Protein AF-A0A3C1XBI5-F1 (afdb_monomer_lite)

Structure (mmCIF, N/CA/C/O backbone):
data_AF-A0A3C1XBI5-F1
#
_entry.id   AF-A0A3C1XBI5-F1
#
loop_
_atom_site.group_PDB
_atom_site.id
_atom_site.type_symbol
_atom_site.label_atom_id
_atom_site.label_alt_id
_atom_site.label_comp_id
_atom_site.label_asym_id
_atom_site.label_entity_id
_atom_site.label_seq_id
_atom_site.pdbx_PDB_ins_code
_atom_site.Cartn_x
_atom_site.Cartn_y
_atom_site.Cartn_z
_atom_site.occupancy
_atom_site.B_iso_or_equiv
_atom_site.auth_seq_id
_atom_site.auth_comp_id
_atom_site.auth_asym_id
_atom_site.auth_atom_id
_atom_site.pdbx_PDB_model_num
ATOM 1 N N . MET A 1 1 ? 24.690 -3.514 -17.437 1.00 53.84 1 MET A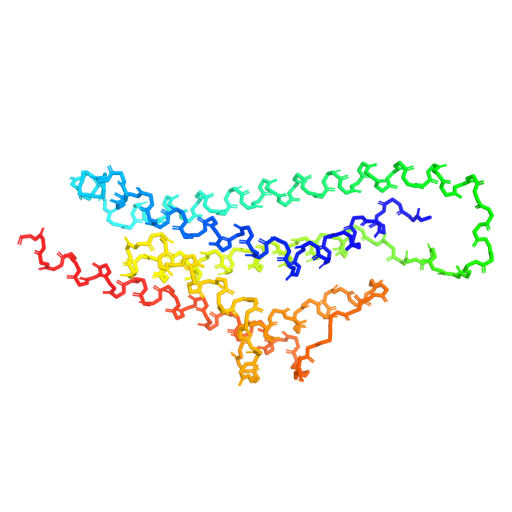 N 1
ATOM 2 C CA . MET A 1 1 ? 23.453 -3.072 -16.743 1.00 53.84 1 MET A CA 1
ATOM 3 C C . MET A 1 1 ? 23.757 -1.736 -16.086 1.00 53.84 1 MET A C 1
ATOM 5 O O . MET A 1 1 ? 24.820 -1.632 -15.492 1.00 53.84 1 MET A O 1
ATOM 9 N N . SER A 1 2 ? 22.924 -0.700 -16.227 1.00 61.66 2 SER A N 1
ATOM 10 C CA . SER A 1 2 ? 23.180 0.534 -15.467 1.00 61.66 2 SER A CA 1
ATOM 11 C C . SER A 1 2 ? 22.931 0.280 -13.973 1.00 61.66 2 SER A C 1
ATOM 13 O O . SER A 1 2 ? 22.061 -0.524 -13.622 1.00 61.66 2 SER A O 1
ATOM 15 N N . LEU A 1 3 ? 23.639 1.004 -13.102 1.00 66.69 3 LEU A N 1
ATOM 16 C CA . LEU A 1 3 ? 23.461 0.950 -11.644 1.00 66.69 3 LEU A CA 1
ATOM 17 C C . LEU A 1 3 ? 21.990 1.149 -11.216 1.00 66.69 3 LEU A C 1
ATOM 19 O O . LEU A 1 3 ? 21.553 0.614 -10.203 1.00 66.69 3 LEU A O 1
ATOM 23 N N . LEU A 1 4 ? 21.215 1.901 -12.003 1.00 73.94 4 LEU A N 1
ATOM 24 C CA . LEU A 1 4 ? 19.831 2.272 -11.698 1.00 73.94 4 LEU A CA 1
ATOM 25 C C . LEU A 1 4 ? 18.791 1.310 -12.292 1.00 73.94 4 LEU A C 1
ATOM 27 O O . LEU A 1 4 ? 17.651 1.284 -11.828 1.00 73.94 4 LEU A O 1
ATOM 31 N N . GLY A 1 5 ? 19.165 0.496 -13.283 1.00 75.25 5 GLY A N 1
ATOM 32 C CA . GLY A 1 5 ? 18.245 -0.438 -13.934 1.00 75.25 5 GLY A CA 1
ATOM 33 C C . GLY A 1 5 ? 17.782 -1.562 -13.005 1.00 75.25 5 GLY A C 1
ATOM 34 O O . GLY A 1 5 ? 16.601 -1.908 -12.996 1.00 75.25 5 GLY A O 1
ATOM 35 N N . PHE A 1 6 ? 18.689 -2.101 -12.183 1.00 79.19 6 PHE A N 1
ATOM 36 C CA . PHE A 1 6 ? 18.359 -3.178 -11.244 1.00 79.19 6 PHE A CA 1
ATOM 37 C C . PHE A 1 6 ? 17.412 -2.710 -10.125 1.00 79.19 6 PHE A C 1
ATOM 39 O O . PHE A 1 6 ? 16.393 -3.369 -9.923 1.00 79.19 6 PHE A O 1
ATOM 46 N N . PRO A 1 7 ? 17.646 -1.562 -9.457 1.00 83.06 7 PRO A N 1
ATOM 47 C CA . PRO A 1 7 ? 16.678 -0.975 -8.534 1.00 83.06 7 PRO A CA 1
ATOM 48 C C . PRO A 1 7 ? 15.287 -0.781 -9.131 1.00 83.06 7 PRO A C 1
ATOM 50 O O . PRO A 1 7 ? 14.304 -1.175 -8.509 1.00 83.06 7 PRO A O 1
ATOM 53 N N . LYS A 1 8 ? 15.188 -0.228 -10.350 1.00 83.31 8 LYS A N 1
ATOM 54 C CA . LYS A 1 8 ? 13.895 -0.036 -11.031 1.00 83.31 8 LYS A CA 1
ATOM 55 C C . LYS A 1 8 ? 13.182 -1.365 -11.270 1.00 83.31 8 LYS A C 1
ATOM 57 O O . LYS A 1 8 ? 11.988 -1.478 -11.004 1.00 83.31 8 LYS A O 1
ATOM 62 N N . PHE A 1 9 ? 13.913 -2.371 -11.749 1.00 80.31 9 PHE A N 1
ATOM 63 C CA . PHE A 1 9 ? 13.381 -3.719 -11.915 1.00 80.31 9 PHE A CA 1
ATOM 64 C C . PHE A 1 9 ? 12.891 -4.275 -10.575 1.00 80.31 9 PHE A C 1
ATOM 66 O O . PHE A 1 9 ? 11.716 -4.602 -10.438 1.00 80.31 9 PHE A O 1
ATOM 73 N N . PHE A 1 10 ? 13.751 -4.302 -9.560 1.00 83.81 10 PHE A N 1
ATOM 74 C CA . PHE A 1 10 ? 13.432 -4.877 -8.259 1.00 83.81 10 PHE A CA 1
ATOM 75 C C . PHE A 1 10 ? 12.231 -4.193 -7.594 1.00 83.81 10 PHE A C 1
ATOM 77 O O . PHE A 1 10 ? 11.309 -4.884 -7.169 1.00 83.81 10 PHE A O 1
ATOM 84 N N . LEU A 1 11 ? 12.202 -2.855 -7.558 1.00 86.31 11 LEU A N 1
ATOM 85 C CA . LEU A 1 11 ? 11.105 -2.069 -6.979 1.00 86.31 11 LEU A CA 1
ATOM 86 C C . LEU A 1 11 ? 9.774 -2.293 -7.691 1.00 86.31 11 LEU A C 1
ATOM 88 O O . LEU A 1 11 ? 8.735 -2.315 -7.041 1.00 86.31 11 LEU A O 1
ATOM 92 N N . LYS A 1 12 ? 9.779 -2.479 -9.013 1.00 82.94 12 LYS A N 1
ATOM 93 C CA . LYS A 1 12 ? 8.544 -2.734 -9.758 1.00 82.94 12 LYS A CA 1
ATOM 94 C C . LYS A 1 12 ? 7.906 -4.065 -9.356 1.00 82.94 12 LYS A C 1
ATOM 96 O O . LYS A 1 12 ? 6.695 -4.135 -9.174 1.00 82.94 12 LYS A O 1
ATOM 101 N N . TYR A 1 13 ? 8.714 -5.111 -9.211 1.00 80.12 13 TYR A N 1
ATOM 102 C CA . TYR A 1 13 ? 8.233 -6.442 -8.839 1.00 80.12 13 TYR A CA 1
ATOM 103 C C . TYR A 1 13 ? 7.883 -6.546 -7.360 1.00 80.12 13 TYR A C 1
ATOM 105 O O . TYR A 1 13 ? 6.822 -7.061 -7.002 1.00 80.12 13 TYR A O 1
ATOM 113 N N . SER A 1 14 ? 8.764 -6.042 -6.497 1.00 83.38 14 SER A N 1
ATOM 114 C CA . SER A 1 14 ? 8.515 -6.031 -5.061 1.00 83.38 14 SER A CA 1
ATOM 115 C C . SER A 1 14 ? 7.320 -5.151 -4.720 1.00 83.38 14 SER A C 1
ATOM 117 O O . SER A 1 14 ? 6.471 -5.580 -3.948 1.00 83.38 14 SER A O 1
ATOM 119 N N . GLY A 1 15 ? 7.188 -3.996 -5.369 1.00 81.44 15 GLY A N 1
ATOM 120 C CA . GLY A 1 15 ? 6.094 -3.052 -5.174 1.00 81.44 15 GLY A CA 1
ATOM 121 C C . GLY A 1 15 ? 4.721 -3.523 -5.643 1.00 81.44 15 GLY A C 1
ATOM 122 O O . GLY A 1 15 ? 3.724 -3.001 -5.163 1.00 81.44 15 GLY A O 1
ATOM 123 N N . LEU A 1 16 ? 4.643 -4.503 -6.547 1.00 80.69 16 LEU A N 1
ATOM 124 C CA . LEU A 1 16 ? 3.357 -5.025 -7.019 1.00 80.69 16 LEU A CA 1
ATOM 125 C C . LEU A 1 16 ? 2.857 -6.214 -6.194 1.00 80.69 16 LEU A C 1
ATOM 127 O O . LEU A 1 16 ? 1.652 -6.391 -6.060 1.00 80.69 16 LEU A O 1
ATOM 131 N N . ILE A 1 17 ? 3.771 -7.031 -5.667 1.00 80.56 17 ILE A N 1
ATOM 132 C CA . ILE A 1 17 ? 3.423 -8.298 -5.010 1.00 80.56 17 ILE A CA 1
ATOM 133 C C . ILE A 1 17 ? 3.828 -8.268 -3.537 1.00 80.56 17 ILE A C 1
ATOM 135 O O . ILE A 1 17 ? 2.994 -8.359 -2.646 1.00 80.56 17 ILE A O 1
ATOM 139 N N . PHE A 1 18 ? 5.123 -8.139 -3.259 1.00 83.88 18 PHE A N 1
ATOM 140 C CA . PHE A 1 18 ? 5.660 -8.390 -1.922 1.00 83.88 18 PHE A CA 1
ATOM 141 C C . PHE A 1 18 ? 5.372 -7.262 -0.925 1.00 83.88 18 PHE A C 1
ATOM 143 O O . PHE A 1 18 ? 4.986 -7.525 0.214 1.00 83.88 18 PHE A O 1
ATOM 150 N N . LEU A 1 19 ? 5.561 -6.009 -1.334 1.00 86.75 19 LEU A N 1
ATOM 151 C CA . LEU A 1 19 ? 5.381 -4.844 -0.473 1.00 86.75 19 LEU A CA 1
ATOM 152 C C . LEU A 1 19 ? 3.903 -4.579 -0.132 1.00 86.75 19 LEU A C 1
ATOM 154 O O . LEU A 1 19 ? 3.628 -4.378 1.055 1.00 86.75 19 LEU A O 1
ATOM 158 N N . PRO A 1 20 ? 2.935 -4.729 -1.061 1.00 88.75 20 PRO A N 1
ATOM 159 C CA . PRO A 1 20 ? 1.511 -4.689 -0.728 1.00 88.75 20 PRO A CA 1
ATOM 160 C C . PRO A 1 20 ? 1.103 -5.757 0.296 1.00 88.75 20 PRO A C 1
ATOM 162 O O . PRO A 1 20 ? 0.337 -5.480 1.220 1.00 88.75 20 PRO A O 1
ATOM 165 N N . ILE A 1 21 ? 1.673 -6.965 0.203 1.00 91.88 21 ILE A N 1
ATOM 166 C CA . ILE A 1 21 ? 1.442 -8.028 1.192 1.00 91.88 21 ILE A CA 1
ATOM 167 C C . ILE A 1 21 ? 1.934 -7.593 2.579 1.00 91.88 21 ILE A C 1
ATOM 169 O O . ILE A 1 21 ? 1.188 -7.647 3.562 1.00 91.88 21 ILE A O 1
ATOM 173 N N . ILE A 1 22 ? 3.181 -7.120 2.669 1.00 93.19 22 ILE A N 1
ATOM 174 C CA . ILE A 1 22 ? 3.786 -6.663 3.930 1.00 93.19 22 ILE A CA 1
ATOM 175 C C . ILE A 1 22 ? 3.008 -5.477 4.516 1.00 93.19 22 ILE A C 1
ATOM 177 O O . ILE A 1 22 ? 2.746 -5.441 5.722 1.00 93.19 22 ILE A O 1
ATOM 181 N N . SER A 1 23 ? 2.614 -4.518 3.681 1.00 95.31 23 SER A N 1
ATOM 182 C CA . SER A 1 23 ? 1.888 -3.323 4.104 1.00 95.31 23 SER A CA 1
ATOM 183 C C . SER A 1 23 ? 0.468 -3.647 4.579 1.00 95.31 23 SER A C 1
ATOM 185 O O . SER A 1 23 ? 0.039 -3.126 5.614 1.00 95.31 23 SER A O 1
ATOM 187 N N . GLY A 1 24 ? -0.224 -4.587 3.930 1.00 95.88 24 GLY A N 1
ATOM 188 C CA . GLY A 1 24 ? -1.498 -5.125 4.408 1.00 95.88 24 GLY A CA 1
ATOM 189 C C . GLY A 1 24 ? -1.373 -5.756 5.797 1.00 95.88 24 GLY A C 1
ATOM 190 O O . GLY A 1 24 ? -2.113 -5.386 6.714 1.00 95.88 24 GLY A O 1
ATOM 191 N N . PHE A 1 25 ? -0.378 -6.626 6.010 1.00 96.31 25 PHE A N 1
ATOM 192 C CA . PHE A 1 25 ? -0.098 -7.200 7.335 1.00 96.31 25 PHE A CA 1
ATOM 193 C C . PHE A 1 25 ? 0.204 -6.136 8.392 1.00 96.31 25 PHE A C 1
ATOM 195 O O . PHE A 1 25 ? -0.317 -6.218 9.509 1.00 96.31 25 PHE A O 1
ATOM 202 N N . LEU A 1 26 ? 1.011 -5.130 8.050 1.00 96.81 26 LEU A N 1
ATOM 203 C CA . LEU A 1 26 ? 1.327 -4.015 8.940 1.00 96.81 26 LEU A CA 1
ATOM 204 C C . LEU A 1 26 ? 0.052 -3.275 9.364 1.00 96.81 26 LEU A C 1
ATOM 206 O O . LEU A 1 26 ? -0.162 -3.065 10.561 1.00 96.81 26 LEU A O 1
ATOM 210 N N . GLY A 1 27 ? -0.821 -2.938 8.411 1.00 96.19 27 GLY A N 1
ATOM 211 C CA . GLY A 1 27 ? -2.108 -2.297 8.684 1.00 96.19 27 GLY A CA 1
ATOM 212 C C . GLY A 1 27 ? -2.967 -3.113 9.654 1.00 96.19 27 GLY A C 1
ATOM 213 O O . GLY A 1 27 ? -3.446 -2.590 10.665 1.00 96.19 27 GLY A O 1
ATOM 214 N N . ILE A 1 28 ? -3.091 -4.422 9.412 1.00 96.69 28 ILE A N 1
ATOM 215 C CA . ILE A 1 28 ? -3.847 -5.342 10.277 1.00 96.69 28 ILE A CA 1
ATOM 216 C C . ILE A 1 28 ? -3.249 -5.394 11.686 1.00 96.69 28 ILE A C 1
ATOM 218 O O . ILE A 1 28 ? -3.976 -5.305 12.684 1.00 96.69 28 ILE A O 1
ATOM 222 N N . PHE A 1 29 ? -1.928 -5.533 11.791 1.00 95.56 29 PHE A N 1
ATOM 223 C CA . PHE A 1 29 ? -1.240 -5.642 13.072 1.00 95.56 29 PHE A CA 1
ATOM 224 C C . PHE A 1 29 ? -1.403 -4.365 13.898 1.00 95.56 29 PHE A C 1
ATOM 226 O O . PHE A 1 29 ? -1.823 -4.425 15.055 1.00 95.56 29 PHE A O 1
ATOM 233 N N . VAL A 1 30 ? -1.173 -3.195 13.296 1.00 94.38 30 VAL A N 1
ATOM 234 C CA . VAL A 1 30 ? -1.311 -1.897 13.973 1.00 94.38 30 VAL A CA 1
ATOM 235 C C . VAL A 1 30 ? -2.755 -1.651 14.430 1.00 94.38 30 VAL A C 1
ATOM 237 O O . VAL A 1 30 ? -2.972 -1.113 15.523 1.00 94.38 30 VAL A O 1
ATOM 240 N N . ALA A 1 31 ? -3.753 -2.072 13.650 1.00 91.94 31 ALA A N 1
ATOM 241 C CA . ALA A 1 31 ? -5.164 -1.972 14.027 1.00 91.94 31 ALA A CA 1
ATOM 242 C C . ALA A 1 31 ? -5.520 -2.853 15.234 1.00 91.94 31 ALA A C 1
ATOM 244 O O . ALA A 1 31 ? -6.233 -2.422 16.143 1.00 91.94 31 ALA A O 1
ATOM 245 N N . THR A 1 32 ? -5.023 -4.089 15.253 1.00 92.25 32 THR A N 1
ATOM 246 C CA . THR A 1 32 ? -5.470 -5.130 16.192 1.00 92.25 32 THR A CA 1
ATOM 247 C C . THR A 1 32 ? -4.619 -5.242 17.451 1.00 92.25 32 THR A C 1
ATOM 249 O O . THR A 1 32 ? -5.093 -5.783 18.452 1.00 92.25 32 THR A O 1
ATOM 252 N N . TYR A 1 33 ? -3.413 -4.669 17.454 1.00 90.25 33 TYR A N 1
ATOM 253 C CA . TYR A 1 33 ? -2.481 -4.728 18.579 1.00 90.25 33 TYR A CA 1
ATOM 254 C C . TYR A 1 33 ? -3.108 -4.295 19.911 1.00 90.25 33 TYR A C 1
ATOM 256 O O . 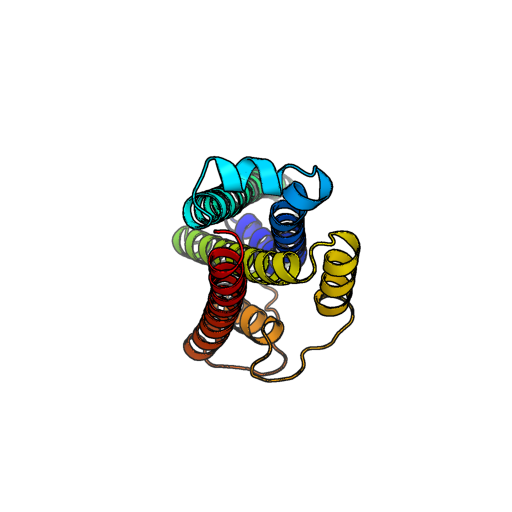TYR A 1 33 ? -2.967 -4.982 20.918 1.00 90.25 33 TYR A O 1
ATOM 264 N N . ASP A 1 34 ? -3.856 -3.188 19.922 1.00 83.62 34 ASP A N 1
ATOM 265 C CA . ASP A 1 34 ? -4.441 -2.664 21.165 1.00 83.62 34 ASP A CA 1
ATOM 266 C C . ASP A 1 34 ? -5.635 -3.486 21.671 1.00 83.62 34 ASP A C 1
ATOM 268 O O . ASP A 1 34 ? -5.929 -3.475 22.869 1.00 83.62 34 ASP A O 1
ATOM 272 N N . TYR A 1 35 ? -6.315 -4.208 20.776 1.00 83.19 35 TYR A N 1
ATOM 273 C CA . TYR A 1 35 ? -7.367 -5.150 21.152 1.00 83.19 35 TYR A CA 1
ATOM 274 C C . TYR A 1 35 ? -6.762 -6.434 21.719 1.00 83.19 35 TYR A C 1
ATOM 276 O O . TYR A 1 35 ? -7.198 -6.893 22.772 1.00 83.19 35 TYR A O 1
ATOM 284 N N . LYS A 1 36 ? -5.712 -6.963 21.077 1.00 84.62 36 LYS A N 1
ATOM 285 C CA . LYS A 1 36 ? -4.986 -8.156 21.536 1.00 84.62 36 LYS A CA 1
ATOM 286 C C . LYS A 1 36 ? -4.326 -7.939 22.899 1.00 84.62 36 LYS A C 1
ATOM 288 O O . LYS A 1 36 ? -4.412 -8.801 23.763 1.00 84.62 36 LYS A O 1
ATOM 293 N N . SER A 1 37 ? -3.705 -6.779 23.098 1.00 82.38 37 SER A N 1
ATOM 294 C CA . SER A 1 37 ? -2.998 -6.431 24.337 1.00 82.38 37 SER A CA 1
ATOM 295 C C . SER A 1 37 ? -3.908 -5.816 25.410 1.00 82.38 37 SER A C 1
ATOM 297 O O . SER A 1 37 ? -3.411 -5.354 26.433 1.00 82.38 37 SER A O 1
ATOM 299 N N . ALA A 1 38 ? -5.226 -5.747 25.175 1.00 82.44 38 ALA A N 1
ATOM 300 C CA . ALA A 1 38 ? -6.219 -5.132 26.065 1.00 82.44 38 ALA A CA 1
ATOM 301 C C . ALA A 1 38 ? -5.908 -3.677 26.500 1.00 82.44 38 ALA A C 1
ATOM 303 O O . ALA A 1 38 ? -6.464 -3.166 27.473 1.00 82.44 38 ALA A O 1
ATOM 304 N N . THR A 1 39 ? -5.059 -2.961 25.759 1.00 81.19 39 THR A N 1
ATOM 305 C CA . THR A 1 39 ? -4.635 -1.583 26.061 1.00 81.19 39 THR A CA 1
ATOM 306 C C . THR A 1 39 ? -5.591 -0.529 25.506 1.00 81.19 39 THR A C 1
ATOM 308 O O . THR A 1 39 ? -5.499 0.639 25.889 1.00 81.19 39 THR A O 1
ATOM 311 N N . TYR A 1 40 ? -6.521 -0.923 24.631 1.00 77.94 40 TYR A N 1
ATOM 312 C CA . TYR A 1 40 ? -7.439 -0.014 23.942 1.00 77.94 40 TYR A CA 1
ATOM 313 C C . TYR A 1 40 ? -8.258 0.862 24.905 1.00 77.94 40 TYR A C 1
ATOM 315 O O . TYR A 1 40 ? -8.298 2.079 24.740 1.00 77.94 40 TYR A O 1
ATOM 323 N N . LYS A 1 41 ? -8.845 0.269 25.958 1.00 77.00 41 LYS A N 1
ATOM 324 C CA . LYS A 1 41 ? -9.621 1.013 26.971 1.00 77.00 41 LYS A CA 1
ATOM 325 C C . LYS A 1 41 ? -8.750 2.010 27.740 1.00 77.00 41 LYS A C 1
ATOM 327 O O . LYS A 1 41 ? -9.135 3.157 27.913 1.00 77.00 41 LYS A O 1
ATOM 332 N N . ARG A 1 42 ? -7.542 1.597 28.145 1.00 76.88 42 ARG A N 1
ATOM 333 C CA . ARG A 1 42 ? -6.604 2.460 28.882 1.00 76.88 42 ARG A CA 1
ATOM 334 C C . ARG A 1 42 ? -6.192 3.686 28.065 1.00 76.88 42 ARG A C 1
ATOM 336 O O . ARG A 1 42 ? -6.108 4.775 28.622 1.00 76.88 42 ARG A O 1
ATOM 343 N N . LYS A 1 43 ? -5.948 3.511 26.762 1.00 78.44 43 LYS A N 1
ATOM 344 C CA . LYS A 1 43 ? -5.579 4.609 25.855 1.00 78.44 43 LYS A CA 1
ATOM 345 C C . LYS A 1 43 ? -6.725 5.599 25.646 1.00 78.44 43 LYS A C 1
ATOM 347 O O . LYS A 1 43 ? -6.473 6.795 25.681 1.00 78.44 43 LYS A O 1
ATOM 352 N N . LEU A 1 44 ? -7.960 5.114 25.498 1.00 78.00 44 LEU A N 1
ATOM 353 C CA . LEU A 1 44 ? -9.144 5.972 25.353 1.00 78.00 44 LEU A CA 1
ATOM 354 C C . LEU A 1 44 ? -9.439 6.836 26.588 1.00 78.00 44 LEU A C 1
ATOM 356 O O . LEU A 1 44 ? -10.054 7.883 26.446 1.00 78.00 44 LEU A O 1
ATOM 360 N N . ASN A 1 45 ? -8.996 6.420 27.778 1.00 78.75 45 ASN A N 1
ATOM 361 C CA . ASN A 1 45 ? -9.167 7.216 28.997 1.00 78.75 45 ASN A CA 1
ATOM 362 C C . ASN A 1 45 ? -8.195 8.403 29.093 1.00 78.75 45 ASN A C 1
ATOM 364 O O . ASN A 1 45 ? -8.451 9.318 29.866 1.00 78.75 45 ASN A O 1
ATOM 368 N N . HIS A 1 46 ? -7.069 8.362 28.373 1.00 77.69 46 HIS A N 1
ATOM 369 C CA . HIS A 1 46 ? -6.011 9.374 28.481 1.00 77.69 46 HIS A CA 1
ATOM 370 C C . HIS A 1 46 ? -5.924 10.267 27.245 1.00 77.69 46 HIS A C 1
ATOM 372 O O . HIS A 1 46 ? -5.633 11.449 27.374 1.00 77.69 46 HIS A O 1
ATOM 378 N N . ASN A 1 47 ? -6.187 9.705 26.064 1.00 81.69 47 ASN A N 1
ATOM 379 C CA . ASN A 1 47 ? -6.013 10.386 24.788 1.00 81.69 47 ASN A CA 1
ATOM 380 C C . ASN A 1 47 ? -7.319 10.375 24.004 1.00 81.69 47 ASN A C 1
ATOM 382 O O . ASN A 1 47 ? -8.097 9.412 24.065 1.00 81.69 47 ASN A O 1
ATOM 386 N N . SER A 1 48 ? -7.519 11.404 23.185 1.00 82.75 48 SER A N 1
ATOM 387 C CA . SER A 1 48 ? -8.638 11.411 22.253 1.00 82.75 48 SER A CA 1
ATOM 388 C C . SER A 1 48 ? -8.483 10.293 21.212 1.00 82.75 48 SER A C 1
ATOM 390 O O . SER A 1 48 ? -7.385 9.863 20.846 1.00 82.75 48 SER A O 1
ATOM 392 N N . TRP A 1 49 ? -9.605 9.796 20.690 1.00 76.31 49 TRP A N 1
ATOM 393 C CA . TRP A 1 49 ? -9.578 8.770 19.643 1.00 76.31 49 TRP A CA 1
ATOM 394 C C . TRP A 1 49 ? -8.853 9.256 18.374 1.00 76.31 49 TRP A C 1
ATOM 396 O O . TRP A 1 49 ? -8.241 8.448 17.674 1.00 76.31 49 TRP A O 1
ATOM 406 N N . GLN A 1 50 ? -8.893 10.566 18.105 1.00 81.69 50 GLN A N 1
ATOM 407 C CA . GLN A 1 50 ? -8.208 11.206 16.983 1.00 81.69 50 GLN A CA 1
ATOM 408 C C . GLN A 1 50 ? -6.692 11.105 17.146 1.00 81.69 50 GLN A C 1
ATOM 410 O O . GLN A 1 50 ? -6.019 10.641 16.229 1.00 81.69 50 GLN A O 1
ATOM 415 N N . GLU A 1 51 ? -6.163 11.437 18.325 1.00 84.88 51 GLU A N 1
ATOM 416 C CA . GLU A 1 51 ? -4.731 11.307 18.628 1.00 84.88 51 GLU A CA 1
ATOM 417 C C . GLU A 1 51 ? -4.240 9.867 18.462 1.00 84.88 51 GLU A C 1
ATOM 419 O O . GLU A 1 51 ? -3.186 9.627 17.870 1.00 84.88 51 GLU A O 1
ATOM 424 N N . ILE A 1 52 ? -5.022 8.887 18.929 1.00 85.31 52 ILE A N 1
ATOM 425 C CA . ILE A 1 52 ? -4.669 7.466 18.799 1.00 85.31 52 ILE A CA 1
ATOM 426 C C . ILE A 1 52 ? -4.587 7.054 17.323 1.00 85.31 52 ILE A C 1
ATOM 428 O O . ILE A 1 52 ? -3.664 6.331 16.939 1.00 85.31 52 ILE A O 1
ATOM 432 N N . LEU A 1 53 ? -5.541 7.485 16.492 1.00 85.88 53 LEU A N 1
ATOM 433 C CA . LEU A 1 53 ? -5.552 7.161 15.064 1.00 85.88 53 LEU A CA 1
ATOM 434 C C . LEU A 1 53 ? -4.426 7.851 14.303 1.00 85.88 53 LEU A C 1
ATOM 436 O O . LEU A 1 53 ? -3.727 7.187 13.542 1.00 85.88 53 LEU A O 1
ATOM 440 N N . VAL A 1 54 ? -4.219 9.148 14.533 1.00 88.81 54 VAL A N 1
ATOM 441 C CA . VAL A 1 54 ? -3.130 9.907 13.905 1.00 88.81 54 VAL A CA 1
ATOM 442 C C . VAL A 1 54 ? -1.785 9.272 14.249 1.00 88.81 54 VAL A C 1
ATOM 444 O O . VAL A 1 54 ? -0.988 9.015 13.349 1.00 88.81 54 VAL A O 1
ATOM 447 N N . GLY A 1 55 ? -1.567 8.906 15.516 1.00 90.25 55 GLY A N 1
ATOM 448 C CA . GLY A 1 55 ? -0.357 8.197 15.933 1.00 90.25 55 GLY A CA 1
ATOM 449 C C . GLY A 1 55 ? -0.160 6.864 15.202 1.00 90.25 55 GLY A C 1
ATOM 450 O O . GLY A 1 55 ? 0.950 6.544 14.785 1.00 90.25 55 GLY A O 1
ATOM 451 N N . LYS A 1 56 ? -1.231 6.093 14.979 1.00 92.00 56 LYS A N 1
ATOM 452 C CA . LYS A 1 56 ? -1.165 4.826 14.231 1.00 92.00 56 LYS A CA 1
ATOM 453 C C . LYS A 1 56 ? -0.856 5.031 12.749 1.00 92.00 56 LYS A C 1
ATOM 455 O O . LYS A 1 56 ? -0.033 4.293 12.213 1.00 92.00 56 LYS A O 1
ATOM 460 N N . TYR A 1 57 ? -1.459 6.029 12.103 1.00 92.25 57 TYR A N 1
ATOM 461 C CA . TYR A 1 57 ? -1.141 6.361 10.713 1.00 92.25 57 TYR A CA 1
ATOM 462 C C . TYR A 1 57 ? 0.306 6.826 10.561 1.00 92.25 57 TYR A C 1
ATOM 464 O O . TYR A 1 57 ? 0.994 6.355 9.661 1.00 92.25 57 TYR A O 1
ATOM 472 N N . LEU A 1 58 ? 0.804 7.663 11.476 1.00 94.25 58 LEU A N 1
ATOM 473 C CA . LEU A 1 58 ? 2.207 8.079 11.488 1.00 94.25 58 LEU A CA 1
ATOM 474 C C . LEU A 1 58 ? 3.160 6.886 11.615 1.00 94.25 58 LEU A C 1
ATOM 476 O O . LEU A 1 58 ? 4.156 6.834 10.896 1.00 94.25 58 LEU A O 1
ATOM 480 N N . VAL A 1 59 ? 2.842 5.906 12.468 1.00 95.12 59 VAL A N 1
ATOM 481 C CA . VAL A 1 59 ? 3.632 4.670 12.584 1.00 95.12 59 VAL A CA 1
ATOM 482 C C . VAL A 1 59 ? 3.623 3.888 11.270 1.00 95.12 59 VAL A C 1
ATOM 484 O O . VAL A 1 59 ? 4.691 3.509 10.799 1.00 95.12 59 VAL A O 1
ATOM 487 N N . ILE A 1 60 ? 2.452 3.678 10.657 1.00 95.19 60 ILE A N 1
ATOM 488 C CA . ILE A 1 60 ? 2.334 2.960 9.375 1.00 95.19 60 ILE A CA 1
ATOM 489 C C . ILE A 1 60 ? 3.182 3.649 8.300 1.00 95.19 60 ILE A C 1
ATOM 491 O O . ILE A 1 60 ? 4.041 3.013 7.694 1.00 95.19 60 ILE A O 1
ATOM 495 N N . ILE A 1 61 ? 2.987 4.956 8.111 1.00 95.50 61 ILE A N 1
ATOM 496 C CA . ILE A 1 61 ? 3.696 5.762 7.109 1.00 95.50 61 ILE A CA 1
ATOM 497 C C . ILE A 1 61 ? 5.210 5.715 7.350 1.00 95.50 61 ILE A C 1
ATOM 499 O O . ILE A 1 61 ? 5.970 5.482 6.413 1.00 95.50 61 ILE A O 1
ATOM 503 N N . SER A 1 62 ? 5.657 5.879 8.600 1.00 95.81 62 SER A N 1
ATOM 504 C CA . SER A 1 62 ? 7.088 5.886 8.935 1.00 95.81 62 SER A CA 1
ATOM 505 C C . SER A 1 62 ? 7.745 4.531 8.679 1.00 95.81 62 SER A C 1
ATOM 507 O O . SER A 1 62 ? 8.817 4.471 8.083 1.00 95.81 62 SER A O 1
ATOM 509 N N . VAL A 1 63 ? 7.100 3.433 9.090 1.00 96.12 63 VAL A N 1
ATOM 510 C CA . VAL A 1 63 ? 7.631 2.075 8.890 1.00 96.12 63 VAL A CA 1
ATOM 511 C C . VAL A 1 63 ? 7.720 1.740 7.402 1.00 96.12 63 VAL A C 1
ATOM 513 O O . VAL A 1 63 ? 8.744 1.222 6.960 1.00 96.12 63 VAL A O 1
ATOM 516 N N . LEU A 1 64 ? 6.694 2.078 6.616 1.00 95.56 64 LEU A N 1
ATOM 517 C CA . LEU A 1 64 ? 6.701 1.853 5.168 1.00 95.56 64 LEU A CA 1
ATOM 518 C C . LEU A 1 64 ? 7.752 2.706 4.456 1.00 95.56 64 LEU A C 1
ATOM 520 O O . LEU A 1 64 ? 8.424 2.218 3.552 1.00 95.56 64 LEU A O 1
ATOM 524 N N . PHE A 1 65 ? 7.952 3.952 4.888 1.00 94.69 65 PHE A N 1
ATOM 525 C CA . PHE A 1 65 ? 8.984 4.813 4.315 1.00 94.69 65 PHE A CA 1
ATOM 526 C C . PHE A 1 65 ? 10.385 4.246 4.569 1.00 94.69 65 PHE A C 1
ATOM 528 O O . PHE A 1 65 ? 11.198 4.153 3.650 1.00 94.69 65 PHE A O 1
ATOM 535 N N . ILE A 1 66 ? 10.650 3.788 5.797 1.00 94.44 66 ILE A N 1
ATOM 536 C CA . ILE A 1 66 ? 11.909 3.116 6.140 1.00 94.44 66 ILE A CA 1
ATOM 537 C C . ILE A 1 66 ? 12.086 1.844 5.298 1.00 94.44 66 ILE A C 1
ATOM 539 O O . ILE A 1 66 ? 13.171 1.618 4.763 1.00 94.44 66 ILE A O 1
ATOM 543 N N . ALA A 1 67 ? 11.031 1.039 5.130 1.00 92.38 67 ALA A N 1
ATOM 544 C CA . ALA A 1 67 ? 11.074 -0.170 4.309 1.00 92.38 67 ALA A CA 1
ATOM 545 C C . ALA A 1 67 ? 11.385 0.135 2.832 1.00 92.38 67 ALA A C 1
ATOM 547 O O . ALA A 1 67 ? 12.204 -0.556 2.224 1.00 92.38 67 ALA A O 1
ATOM 548 N N . LEU A 1 68 ? 10.804 1.195 2.263 1.00 92.31 68 LEU A N 1
ATOM 549 C CA . LEU A 1 68 ? 11.096 1.648 0.900 1.00 92.31 68 LEU A CA 1
ATOM 550 C C . LEU A 1 68 ? 12.563 2.063 0.741 1.00 92.31 68 LEU A C 1
ATOM 552 O O . LEU A 1 68 ? 13.239 1.634 -0.196 1.00 92.31 68 LEU A O 1
ATOM 556 N N . VAL A 1 69 ? 13.072 2.891 1.657 1.00 92.00 69 VAL A N 1
ATOM 557 C CA . VAL A 1 69 ? 14.472 3.339 1.621 1.00 92.00 69 VAL A CA 1
ATOM 558 C C . VAL A 1 69 ? 15.402 2.133 1.724 1.00 92.00 69 VAL A C 1
ATOM 560 O O . VAL A 1 69 ? 16.319 1.987 0.918 1.00 92.00 69 VAL A O 1
ATOM 563 N N . PHE A 1 70 ? 15.132 1.223 2.660 1.00 91.31 70 PHE A N 1
ATOM 564 C CA . PHE A 1 70 ? 15.949 0.036 2.879 1.00 91.31 70 PHE A CA 1
ATOM 565 C C . PHE A 1 70 ? 15.947 -0.915 1.674 1.00 91.31 70 PHE A C 1
ATOM 567 O O . PHE A 1 70 ? 17.008 -1.351 1.228 1.00 91.31 70 PHE A O 1
ATOM 574 N N . THR A 1 71 ? 14.778 -1.192 1.093 1.00 89.75 71 THR A N 1
ATOM 575 C CA . THR A 1 71 ? 14.665 -2.035 -0.111 1.00 89.75 71 THR A CA 1
ATOM 576 C C . THR A 1 71 ? 15.352 -1.405 -1.319 1.00 89.75 71 THR A C 1
ATOM 578 O O . THR A 1 71 ? 16.049 -2.104 -2.057 1.00 89.75 71 THR A O 1
ATOM 581 N N . THR A 1 72 ? 15.247 -0.084 -1.484 1.00 89.25 72 THR A N 1
ATOM 582 C CA . THR A 1 72 ? 15.955 0.649 -2.542 1.00 89.25 72 THR A CA 1
ATOM 583 C C . THR A 1 72 ? 17.471 0.562 -2.353 1.00 89.25 72 THR A C 1
ATOM 585 O O . THR A 1 72 ? 18.184 0.238 -3.303 1.00 89.25 72 THR A O 1
ATOM 588 N N . LEU A 1 73 ? 17.980 0.761 -1.133 1.00 90.38 73 LEU A N 1
ATOM 589 C CA . LEU A 1 73 ? 19.411 0.643 -0.827 1.00 90.38 73 LEU A CA 1
ATOM 590 C C . LEU A 1 73 ? 19.945 -0.770 -1.084 1.00 90.38 73 LEU A C 1
ATOM 592 O O . LEU A 1 73 ? 20.971 -0.920 -1.745 1.00 90.38 73 LEU A O 1
ATOM 596 N N . ILE A 1 74 ? 19.233 -1.807 -0.636 1.00 89.50 74 ILE A N 1
ATOM 597 C CA . ILE A 1 74 ? 19.604 -3.202 -0.920 1.00 89.50 74 ILE A CA 1
ATOM 598 C C . ILE A 1 74 ? 19.652 -3.444 -2.428 1.00 89.50 74 ILE A C 1
ATOM 600 O O . ILE A 1 74 ? 20.607 -4.036 -2.929 1.00 89.50 74 ILE A O 1
ATOM 604 N N . SER A 1 75 ? 18.652 -2.958 -3.164 1.00 87.50 75 SER A N 1
ATOM 605 C CA . SER A 1 75 ? 18.612 -3.135 -4.614 1.00 87.50 75 SER A CA 1
ATOM 606 C C . SER A 1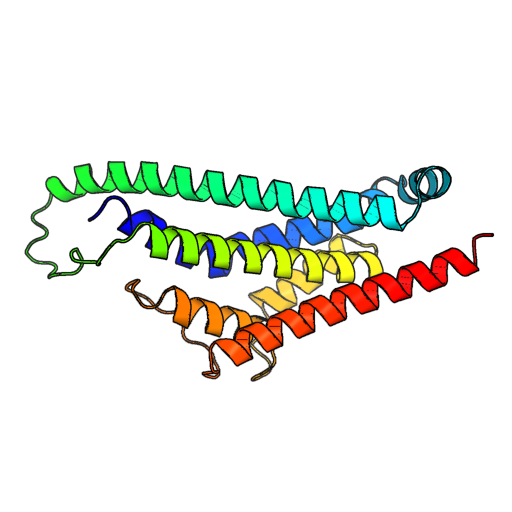 75 ? 19.775 -2.429 -5.322 1.00 87.50 75 SER A C 1
ATOM 608 O O . SER A 1 75 ? 20.316 -2.973 -6.279 1.00 87.50 75 SER A O 1
ATOM 610 N N . LEU A 1 76 ? 20.226 -1.272 -4.825 1.00 86.12 76 LEU A N 1
ATOM 611 C CA . LEU A 1 76 ? 21.409 -0.582 -5.348 1.00 86.12 76 LEU A CA 1
ATOM 612 C C . LEU A 1 76 ? 22.686 -1.391 -5.108 1.00 86.12 76 LEU A C 1
ATOM 614 O O . LEU A 1 76 ? 23.495 -1.527 -6.023 1.00 86.12 76 LEU A O 1
ATOM 618 N N . VAL A 1 77 ? 22.848 -1.968 -3.914 1.00 87.44 77 VAL A N 1
ATOM 619 C CA . VAL A 1 77 ? 24.012 -2.806 -3.580 1.00 87.44 77 VAL A CA 1
ATOM 620 C C . VAL A 1 77 ? 24.048 -4.061 -4.454 1.00 87.44 77 VAL A C 1
ATOM 622 O O . VAL A 1 77 ? 25.067 -4.341 -5.083 1.00 87.44 77 VAL A O 1
ATOM 625 N N . ILE A 1 78 ? 22.933 -4.790 -4.554 1.00 84.88 78 ILE A N 1
ATOM 626 C CA . ILE A 1 78 ? 22.843 -6.002 -5.386 1.00 84.88 78 ILE A CA 1
ATOM 627 C C . ILE A 1 78 ? 23.036 -5.655 -6.865 1.00 84.88 78 ILE A C 1
ATOM 629 O O . ILE A 1 78 ? 23.750 -6.362 -7.577 1.00 84.88 78 ILE A O 1
ATOM 633 N N . GLY A 1 79 ? 22.443 -4.552 -7.326 1.00 79.75 79 GLY A N 1
ATOM 634 C CA . GLY A 1 79 ? 22.614 -4.050 -8.683 1.00 79.75 79 GLY A CA 1
ATOM 635 C C . GLY A 1 79 ? 24.076 -3.753 -9.006 1.00 79.75 79 GLY A C 1
ATOM 636 O O . GLY A 1 79 ? 24.572 -4.222 -10.026 1.00 79.75 79 GLY A O 1
ATOM 637 N N . GLY A 1 80 ? 24.781 -3.051 -8.115 1.00 78.19 80 GLY A N 1
ATOM 638 C CA . GLY A 1 80 ? 26.211 -2.762 -8.256 1.00 78.19 80 GLY A CA 1
ATOM 639 C C . GLY A 1 80 ? 27.070 -4.025 -8.319 1.00 78.19 80 GLY A C 1
ATOM 640 O O . GLY A 1 80 ? 27.898 -4.156 -9.218 1.00 78.19 80 GLY A O 1
ATOM 641 N N . LEU A 1 81 ? 26.818 -5.000 -7.439 1.00 80.50 81 LEU A N 1
ATOM 642 C CA . LEU A 1 81 ? 27.504 -6.298 -7.482 1.00 80.50 81 LEU A CA 1
ATOM 643 C C . LEU A 1 81 ? 27.234 -7.042 -8.797 1.00 80.50 81 LEU A C 1
ATOM 645 O O . LEU A 1 81 ? 28.149 -7.610 -9.387 1.00 80.50 81 LEU A O 1
ATOM 649 N N . SER A 1 82 ? 25.994 -7.004 -9.287 1.00 74.81 82 SER A N 1
ATOM 650 C CA . SER A 1 82 ? 25.585 -7.696 -10.515 1.00 74.81 82 SER A CA 1
ATOM 651 C C . SER A 1 82 ? 26.315 -7.176 -11.756 1.00 74.81 82 SER A C 1
ATOM 653 O O . SER A 1 82 ? 26.607 -7.962 -12.655 1.00 74.81 82 SER A O 1
ATOM 655 N N . VAL A 1 83 ? 26.652 -5.880 -11.814 1.00 70.06 83 VAL A N 1
ATOM 656 C CA . VAL A 1 83 ? 27.433 -5.309 -12.929 1.00 70.06 83 VAL A CA 1
ATOM 657 C C . VAL A 1 83 ? 28.815 -5.957 -13.019 1.00 70.06 83 VAL A C 1
ATOM 659 O O . VAL A 1 83 ? 29.199 -6.386 -14.104 1.00 70.06 83 VAL A O 1
ATOM 662 N N . HIS A 1 84 ? 29.504 -6.129 -11.887 1.00 68.75 84 HIS A N 1
ATOM 663 C CA . HIS A 1 84 ? 30.819 -6.776 -11.845 1.00 68.75 84 HIS A CA 1
ATOM 664 C C . HIS A 1 84 ? 30.785 -8.248 -12.283 1.00 68.75 84 HIS A C 1
ATOM 666 O O . HIS A 1 84 ? 31.725 -8.724 -12.912 1.00 68.75 84 HIS A O 1
ATOM 672 N N . PHE A 1 85 ? 29.697 -8.974 -12.003 1.00 66.38 85 PHE A N 1
ATOM 673 C CA . PHE A 1 85 ? 29.535 -10.346 -12.495 1.00 66.38 85 PHE A CA 1
ATOM 674 C C . PHE A 1 85 ? 29.230 -10.398 -13.997 1.00 66.38 85 PHE A C 1
ATOM 676 O O . PHE A 1 85 ? 29.690 -11.306 -14.682 1.00 66.38 85 PHE A O 1
ATOM 683 N N . ILE A 1 86 ? 28.481 -9.432 -14.532 1.00 64.38 86 ILE A N 1
ATOM 684 C CA . ILE A 1 86 ? 28.109 -9.407 -15.954 1.00 64.38 86 ILE A CA 1
ATOM 685 C C . ILE A 1 86 ? 29.291 -9.008 -16.845 1.00 64.38 86 ILE A C 1
ATOM 687 O O . ILE A 1 86 ? 29.407 -9.548 -17.936 1.00 64.38 86 ILE A O 1
ATOM 691 N N . GLU A 1 87 ? 30.205 -8.146 -16.388 1.00 60.50 87 GLU A N 1
ATOM 692 C CA . GLU A 1 87 ? 31.447 -7.824 -17.120 1.00 60.50 87 GLU A CA 1
ATOM 693 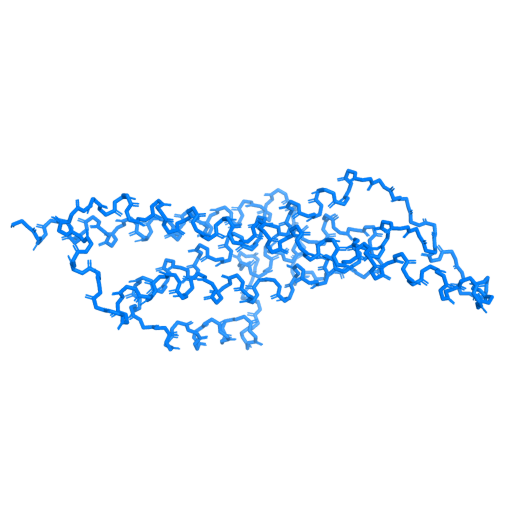C C . GLU A 1 87 ? 32.333 -9.057 -17.387 1.00 60.50 87 GLU A C 1
ATOM 695 O O . GLU A 1 87 ? 33.141 -9.049 -18.313 1.00 60.50 87 GLU A O 1
ATOM 700 N N . SER A 1 88 ? 32.152 -10.141 -16.623 1.00 60.03 88 SER A N 1
ATOM 701 C CA . SER A 1 88 ? 32.848 -11.418 -16.837 1.00 60.03 88 SER A CA 1
ATOM 702 C C . SER A 1 88 ? 32.232 -12.302 -17.935 1.00 60.03 88 SER A C 1
ATOM 704 O O . SER A 1 88 ? 32.805 -13.333 -18.290 1.00 60.03 88 SER A O 1
ATOM 706 N N . ILE A 1 89 ? 31.077 -11.914 -18.488 1.00 62.06 89 ILE A N 1
ATOM 707 C CA . ILE A 1 89 ? 30.313 -12.672 -19.483 1.00 62.06 89 ILE A CA 1
ATOM 708 C C . ILE A 1 89 ? 30.117 -11.783 -20.715 1.00 62.06 89 ILE A C 1
ATOM 710 O O . ILE A 1 89 ? 29.630 -10.664 -20.604 1.00 62.06 89 ILE A O 1
ATOM 714 N N . ASP A 1 90 ? 30.449 -12.274 -21.912 1.00 57.75 90 ASP A N 1
ATOM 715 C CA . ASP A 1 90 ? 30.224 -11.525 -23.154 1.00 57.75 90 ASP A CA 1
ATOM 716 C C . ASP A 1 90 ? 28.716 -11.412 -23.457 1.00 57.75 90 ASP A C 1
ATOM 718 O O . ASP A 1 90 ? 28.090 -12.284 -24.069 1.00 57.75 90 ASP A O 1
ATOM 722 N N . VAL A 1 91 ? 28.112 -10.332 -22.958 1.00 60.06 91 VAL A N 1
ATOM 723 C CA . VAL A 1 91 ? 26.674 -10.053 -23.051 1.00 60.06 91 VAL A CA 1
ATOM 724 C C . VAL A 1 91 ? 26.239 -9.483 -24.404 1.00 60.06 91 VAL A C 1
ATOM 726 O O . VAL A 1 91 ? 25.039 -9.310 -24.624 1.00 60.06 91 VAL A O 1
ATOM 729 N N . SER A 1 92 ? 27.170 -9.259 -25.339 1.00 56.94 92 SER A N 1
ATOM 730 C CA . SER A 1 92 ? 26.874 -8.769 -26.696 1.00 56.94 92 SER A CA 1
ATOM 731 C C . SER A 1 92 ? 25.888 -9.669 -27.459 1.00 56.94 92 SER A C 1
ATOM 733 O O . SER A 1 92 ? 25.094 -9.183 -28.265 1.00 56.94 92 SER A O 1
ATOM 735 N N . LYS A 1 93 ? 25.858 -10.971 -27.139 1.00 55.56 93 LYS A N 1
ATOM 736 C CA . LYS A 1 93 ? 24.919 -11.958 -27.703 1.00 55.56 93 LYS A CA 1
ATOM 737 C C . LYS A 1 93 ? 23.471 -11.820 -27.227 1.00 55.56 93 LYS A C 1
ATOM 739 O O . LYS A 1 93 ? 22.588 -12.383 -27.866 1.00 55.56 93 LYS A O 1
ATOM 744 N N . TYR A 1 94 ? 23.211 -11.099 -26.137 1.00 55.97 94 TYR A N 1
ATOM 745 C CA . TYR A 1 94 ? 21.868 -10.983 -25.556 1.00 55.97 94 TYR A CA 1
ATOM 746 C C . TYR A 1 94 ? 21.118 -9.717 -25.996 1.00 55.97 94 TYR A C 1
ATOM 748 O O . TYR A 1 94 ? 20.013 -9.472 -25.525 1.00 55.97 94 TYR A O 1
ATOM 756 N N . GLY A 1 95 ? 21.658 -8.944 -26.945 1.00 46.75 95 GLY A N 1
ATOM 757 C CA . GLY A 1 95 ? 20.992 -7.761 -27.495 1.00 46.75 95 GLY A CA 1
ATOM 758 C C . GLY A 1 95 ? 20.910 -6.583 -26.515 1.00 46.75 95 GLY A C 1
ATOM 759 O O . GLY A 1 95 ? 21.318 -6.671 -25.357 1.00 46.75 95 GLY A O 1
ATOM 760 N N . SER A 1 96 ? 20.380 -5.456 -26.996 1.00 45.06 96 SER A N 1
ATOM 761 C CA . SER A 1 96 ? 20.316 -4.124 -26.361 1.00 45.06 96 SER A CA 1
ATOM 762 C C . SER A 1 96 ? 19.453 -4.023 -25.086 1.00 45.06 96 SER A C 1
ATOM 764 O O . SER A 1 96 ? 18.956 -2.954 -24.742 1.00 45.06 96 SER A O 1
ATOM 766 N N . ILE A 1 97 ? 19.318 -5.111 -24.322 1.00 48.69 97 ILE A N 1
ATOM 767 C CA . ILE A 1 97 ? 18.645 -5.190 -23.012 1.00 48.69 97 ILE A CA 1
ATOM 768 C C . ILE A 1 97 ? 19.260 -4.194 -22.000 1.00 48.69 97 ILE A C 1
ATOM 770 O O . ILE A 1 97 ? 18.663 -3.861 -20.977 1.00 48.69 97 ILE A O 1
ATOM 774 N N . PHE A 1 98 ? 20.460 -3.685 -22.288 1.00 49.41 98 PHE A N 1
ATOM 775 C CA . PHE A 1 98 ? 21.262 -2.875 -21.379 1.00 49.41 98 PHE A CA 1
ATOM 776 C C . PHE A 1 98 ? 21.176 -1.355 -21.597 1.00 49.41 98 PHE A C 1
ATOM 778 O O . PHE A 1 98 ? 21.650 -0.620 -20.729 1.00 49.41 98 PHE A O 1
ATOM 785 N N . GLU A 1 99 ? 20.528 -0.876 -22.665 1.00 45.75 99 GLU A N 1
ATOM 786 C CA . GLU A 1 99 ? 20.336 0.558 -22.952 1.00 45.75 99 GLU A CA 1
ATOM 787 C C . GLU A 1 99 ? 18.992 1.076 -22.418 1.00 45.75 99 GLU A C 1
ATOM 789 O O . GLU A 1 99 ? 18.186 1.679 -23.120 1.00 45.75 99 GLU A O 1
ATOM 794 N N . VAL A 1 100 ? 18.713 0.839 -21.137 1.00 53.06 100 VAL A N 1
ATOM 795 C CA . VAL A 1 100 ? 17.578 1.507 -20.489 1.00 53.06 100 VAL A CA 1
ATOM 796 C C . VAL A 1 100 ? 17.987 2.959 -20.228 1.00 53.06 100 VAL A C 1
ATOM 798 O O . VAL A 1 100 ? 18.993 3.211 -19.556 1.00 53.06 100 VAL A O 1
ATOM 801 N N . HIS A 1 101 ? 17.218 3.926 -20.737 1.00 53.34 101 HIS A N 1
ATOM 802 C CA . HIS A 1 101 ? 17.358 5.328 -20.349 1.00 53.34 101 HIS A CA 1
ATOM 803 C C . HIS A 1 101 ? 17.083 5.432 -18.846 1.00 53.34 101 HIS A C 1
ATOM 805 O O . HIS A 1 101 ? 15.971 5.219 -18.365 1.00 53.34 101 HIS A O 1
ATOM 811 N N . ASN A 1 102 ? 18.136 5.652 -18.067 1.00 64.44 102 ASN A N 1
ATOM 812 C CA . ASN A 1 102 ? 18.066 5.554 -16.622 1.00 64.44 102 ASN A CA 1
ATOM 813 C C . ASN A 1 102 ? 18.182 6.930 -15.991 1.00 64.44 102 ASN A C 1
ATOM 815 O O . ASN A 1 102 ? 19.266 7.342 -15.589 1.00 64.44 102 ASN A O 1
ATOM 819 N N . SER A 1 103 ? 17.050 7.624 -15.869 1.00 76.19 103 SER A N 1
ATOM 820 C CA . SER A 1 103 ? 16.988 8.817 -15.034 1.00 76.19 103 SER A CA 1
ATOM 821 C C . SER A 1 103 ? 16.726 8.439 -13.569 1.00 76.19 103 SER A C 1
ATOM 823 O O . SER A 1 103 ? 15.978 7.496 -13.270 1.00 76.19 103 SER A O 1
ATOM 825 N N . LEU A 1 104 ? 17.346 9.185 -12.648 1.00 80.75 104 LEU A N 1
ATOM 826 C CA . LEU A 1 104 ? 17.025 9.146 -11.216 1.00 80.75 104 LEU A CA 1
ATOM 827 C C . LEU A 1 104 ? 15.574 9.568 -10.954 1.00 80.75 104 LEU A C 1
ATOM 829 O O . LEU A 1 104 ? 14.958 9.093 -10.004 1.00 80.75 104 LEU A O 1
ATOM 833 N N . LEU A 1 105 ? 15.026 10.429 -11.815 1.00 84.81 105 LEU A N 1
ATOM 834 C CA . LEU A 1 105 ? 13.664 10.930 -11.706 1.00 84.81 105 LEU A CA 1
ATOM 835 C C . LEU A 1 105 ? 12.634 9.807 -11.884 1.00 84.81 105 LEU A C 1
ATOM 837 O O . LEU A 1 105 ? 11.714 9.716 -11.076 1.00 84.81 105 LEU A O 1
ATOM 841 N N . ASP A 1 106 ? 12.822 8.893 -12.841 1.00 83.31 106 ASP A N 1
ATOM 842 C CA . ASP A 1 106 ? 11.890 7.763 -13.001 1.00 83.31 106 ASP A CA 1
ATOM 843 C C . ASP A 1 106 ? 12.000 6.772 -11.836 1.00 83.31 106 ASP A C 1
ATOM 845 O O . ASP A 1 106 ? 11.004 6.178 -11.431 1.00 83.31 106 ASP A O 1
ATOM 849 N N . LEU A 1 107 ? 13.206 6.583 -11.279 1.00 85.50 107 LEU A N 1
ATOM 850 C CA . LEU A 1 107 ? 13.392 5.739 -10.094 1.00 85.50 107 LEU A CA 1
ATOM 851 C C . LEU A 1 107 ? 12.656 6.340 -8.889 1.00 85.50 107 LEU A C 1
ATOM 853 O O . LEU A 1 107 ? 11.963 5.618 -8.175 1.00 85.50 107 LEU A O 1
ATOM 857 N N . ALA A 1 108 ? 12.768 7.656 -8.690 1.00 88.00 108 ALA A N 1
ATOM 858 C CA . ALA A 1 108 ? 12.052 8.368 -7.638 1.00 88.00 108 ALA A CA 1
ATOM 859 C C . ALA A 1 108 ? 10.529 8.320 -7.847 1.00 88.00 108 ALA A C 1
ATOM 861 O O . ALA A 1 108 ? 9.794 8.069 -6.895 1.00 88.00 108 ALA A O 1
ATOM 862 N N . ALA A 1 109 ? 10.050 8.492 -9.083 1.00 88.31 109 ALA A N 1
ATOM 863 C CA . ALA A 1 109 ? 8.630 8.397 -9.420 1.00 88.31 109 ALA A CA 1
ATOM 864 C C . ALA A 1 109 ? 8.069 6.986 -9.170 1.00 88.31 109 ALA A C 1
ATOM 866 O O . ALA A 1 109 ? 6.988 6.840 -8.590 1.00 88.31 109 ALA A O 1
ATOM 867 N N . LEU A 1 110 ? 8.817 5.943 -9.547 1.00 89.38 110 LEU A N 1
ATOM 868 C CA . LEU A 1 110 ? 8.460 4.556 -9.257 1.00 89.38 110 LEU A CA 1
ATOM 869 C C . LEU A 1 110 ? 8.450 4.294 -7.748 1.00 89.38 110 LEU A C 1
ATOM 871 O O . LEU A 1 110 ? 7.469 3.763 -7.239 1.00 89.38 110 LEU A O 1
ATOM 875 N N . GLY A 1 111 ? 9.495 4.708 -7.027 1.00 91.12 111 GLY A N 1
ATOM 876 C CA . GLY A 1 111 ? 9.582 4.549 -5.574 1.00 91.12 111 GLY A CA 1
ATOM 877 C C . GLY A 1 111 ? 8.436 5.246 -4.837 1.00 91.12 111 GLY A C 1
ATOM 878 O O . GLY A 1 111 ? 7.812 4.645 -3.965 1.00 91.12 111 GLY A O 1
ATOM 879 N N . LEU A 1 112 ? 8.091 6.474 -5.237 1.00 91.62 112 LEU A N 1
ATOM 880 C CA . LEU A 1 112 ? 6.940 7.197 -4.694 1.00 91.62 112 LEU A CA 1
ATOM 881 C C . LEU A 1 112 ? 5.626 6.466 -4.986 1.00 91.62 112 LEU A C 1
ATOM 883 O O . LEU A 1 112 ? 4.767 6.374 -4.115 1.00 91.62 112 LEU A O 1
ATOM 887 N N . THR A 1 113 ? 5.473 5.926 -6.194 1.00 91.12 113 THR A N 1
ATOM 888 C CA . THR A 1 113 ? 4.277 5.166 -6.574 1.00 91.12 113 THR A CA 1
ATOM 889 C C . THR A 1 113 ? 4.130 3.912 -5.719 1.00 91.12 113 THR A C 1
ATOM 891 O O . THR A 1 113 ? 3.062 3.699 -5.155 1.00 91.12 113 THR A O 1
ATOM 894 N N . VAL A 1 114 ? 5.202 3.129 -5.560 1.00 92.12 114 VAL A N 1
ATOM 895 C CA . VAL A 1 114 ? 5.235 1.946 -4.683 1.00 92.12 114 VAL A CA 1
ATOM 896 C C . VAL A 1 114 ? 4.832 2.323 -3.261 1.00 92.12 114 VAL A C 1
ATOM 898 O O . VAL A 1 114 ? 3.906 1.742 -2.703 1.00 92.12 114 VAL A O 1
ATOM 901 N N . PHE A 1 115 ? 5.457 3.365 -2.716 1.00 94.00 115 PHE A N 1
ATOM 902 C CA . PHE A 1 115 ? 5.166 3.850 -1.374 1.00 94.00 115 PHE A CA 1
ATOM 903 C C . PHE A 1 115 ? 3.701 4.249 -1.185 1.00 94.00 115 PHE A C 1
ATOM 905 O O . PHE A 1 115 ? 3.080 3.879 -0.190 1.00 94.00 115 PHE A O 1
ATOM 912 N N . LEU A 1 116 ? 3.129 4.984 -2.141 1.00 93.31 116 LEU A N 1
ATOM 913 C CA . LEU A 1 116 ? 1.722 5.366 -2.088 1.00 93.31 116 LEU A CA 1
ATOM 914 C C . LEU A 1 116 ? 0.811 4.134 -2.122 1.00 93.31 116 LEU A C 1
ATOM 916 O O . LEU A 1 116 ? -0.143 4.084 -1.349 1.00 93.31 116 LEU A O 1
ATOM 920 N N . MET A 1 117 ? 1.111 3.124 -2.945 1.00 92.12 117 MET A N 1
ATOM 921 C CA . MET A 1 117 ? 0.327 1.881 -2.983 1.00 92.12 117 MET A CA 1
ATOM 922 C C . MET A 1 117 ? 0.400 1.108 -1.671 1.00 92.12 117 MET A C 1
ATOM 924 O O . MET A 1 117 ? -0.629 0.637 -1.183 1.00 92.12 117 MET A O 1
ATOM 928 N N . ASP A 1 118 ? 1.579 1.032 -1.060 1.00 93.75 118 ASP A N 1
ATOM 929 C CA . ASP A 1 118 ? 1.754 0.387 0.240 1.00 93.75 118 ASP A CA 1
ATOM 930 C C . ASP A 1 118 ? 0.964 1.111 1.332 1.00 93.75 118 ASP A C 1
ATOM 932 O O . ASP A 1 118 ? 0.265 0.483 2.128 1.00 93.75 118 ASP A O 1
ATOM 936 N N . VAL A 1 119 ? 1.019 2.446 1.353 1.00 94.56 119 VAL A N 1
ATOM 937 C CA . VAL A 1 119 ? 0.251 3.255 2.307 1.00 94.56 119 VAL A CA 1
ATOM 938 C C . VAL A 1 119 ? -1.248 3.042 2.105 1.00 94.56 119 VAL A C 1
ATOM 940 O O . VAL A 1 119 ? -1.965 2.818 3.080 1.00 94.56 119 VAL A O 1
ATOM 943 N N . ILE A 1 120 ? -1.733 3.067 0.862 1.00 93.81 120 ILE A N 1
ATOM 944 C CA . ILE A 1 120 ? -3.148 2.841 0.542 1.00 93.81 120 ILE A CA 1
ATOM 945 C C . ILE A 1 120 ? -3.590 1.451 1.016 1.00 9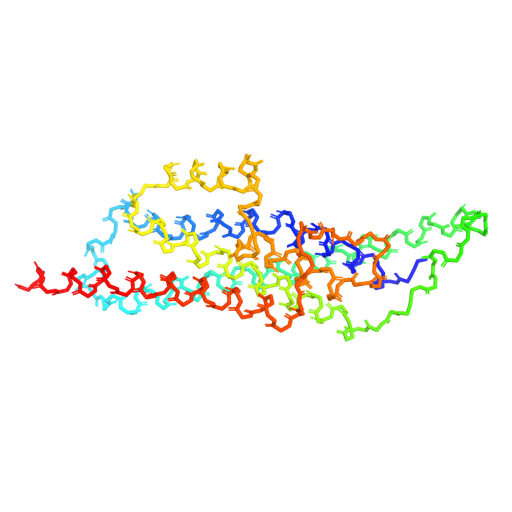3.81 120 ILE A C 1
ATOM 947 O O . ILE A 1 120 ? -4.591 1.333 1.726 1.00 93.81 120 ILE A O 1
ATOM 951 N N . THR A 1 121 ? -2.821 0.414 0.679 1.00 94.69 121 THR A N 1
ATOM 952 C CA . THR A 1 121 ? -3.095 -0.975 1.072 1.00 94.69 121 THR A CA 1
ATOM 953 C C . THR A 1 121 ? -3.152 -1.109 2.592 1.00 94.69 121 THR A C 1
ATOM 955 O O . THR A 1 121 ? -4.129 -1.628 3.141 1.00 94.69 121 THR A O 1
ATOM 958 N N . ALA A 1 122 ? -2.150 -0.570 3.292 1.00 95.75 122 ALA A N 1
ATOM 959 C CA . ALA A 1 122 ? -2.092 -0.595 4.746 1.00 95.75 122 ALA A CA 1
ATOM 960 C C . ALA A 1 122 ? -3.282 0.130 5.387 1.00 95.75 122 ALA A C 1
ATOM 962 O O . ALA A 1 122 ? -3.853 -0.385 6.345 1.00 95.75 122 ALA A O 1
ATOM 963 N N . VAL A 1 123 ? -3.690 1.293 4.867 1.00 93.56 123 VAL A N 1
ATOM 964 C CA . VAL A 1 123 ? -4.821 2.073 5.401 1.00 93.56 123 VAL A CA 1
ATOM 965 C C . VAL A 1 123 ? -6.150 1.339 5.218 1.00 93.56 123 VAL A C 1
ATOM 967 O O . VAL A 1 123 ? -6.946 1.286 6.158 1.00 93.56 123 VAL A O 1
ATOM 970 N N . ILE A 1 124 ? -6.390 0.733 4.051 1.00 93.31 124 ILE A N 1
ATOM 971 C CA . ILE A 1 124 ? -7.610 -0.047 3.793 1.00 93.31 124 ILE A CA 1
ATOM 972 C C . ILE A 1 124 ? -7.714 -1.207 4.792 1.00 93.31 124 ILE A C 1
ATOM 974 O O . ILE A 1 124 ? -8.721 -1.342 5.498 1.00 93.31 124 ILE A O 1
ATOM 978 N N . TRP A 1 125 ? -6.652 -2.008 4.912 1.00 94.88 125 TRP A N 1
ATOM 979 C CA . TRP A 1 125 ? -6.640 -3.177 5.795 1.00 94.88 125 TRP A CA 1
ATOM 980 C C . TRP A 1 125 ? -6.586 -2.818 7.277 1.00 94.88 125 TRP A C 1
ATOM 982 O O . TRP A 1 125 ? -7.157 -3.536 8.104 1.00 94.88 125 TRP A O 1
ATOM 992 N N . PHE A 1 126 ? -5.981 -1.684 7.624 1.00 94.44 126 PHE A N 1
ATOM 993 C CA . PHE A 1 126 ? -6.052 -1.096 8.955 1.00 94.44 126 PHE A CA 1
ATOM 994 C C . PHE A 1 126 ? -7.502 -0.795 9.348 1.00 94.44 126 PHE A C 1
ATOM 996 O O . PHE A 1 126 ? -7.972 -1.290 10.376 1.00 94.44 126 PHE A O 1
ATOM 1003 N N . THR A 1 127 ? -8.244 -0.049 8.524 1.00 91.19 127 THR A N 1
ATOM 1004 C CA . THR A 1 127 ? -9.636 0.301 8.837 1.00 91.19 127 THR A CA 1
ATOM 1005 C C . THR A 1 127 ? -10.519 -0.940 8.901 1.00 91.19 127 THR A C 1
ATOM 1007 O O . THR A 1 127 ? -11.271 -1.105 9.866 1.00 91.19 127 THR A O 1
ATOM 1010 N N . LEU A 1 128 ? -10.406 -1.854 7.934 1.00 91.38 128 LEU A N 1
ATOM 1011 C CA . LEU A 1 128 ? -11.197 -3.085 7.951 1.00 91.38 128 LEU A CA 1
ATOM 1012 C C . LEU A 1 128 ? -10.922 -3.904 9.224 1.00 91.38 128 LEU A C 1
ATOM 1014 O O . LEU A 1 128 ? -11.838 -4.402 9.878 1.00 91.38 128 LEU A O 1
ATOM 1018 N N . SER A 1 129 ? -9.664 -3.957 9.656 1.00 92.69 129 SER A N 1
ATOM 1019 C CA . SER A 1 129 ? -9.275 -4.656 10.882 1.00 92.69 129 SER A CA 1
ATOM 1020 C C . SER A 1 129 ? -9.759 -3.986 12.161 1.00 92.69 129 SER A C 1
ATOM 1022 O O . SER A 1 129 ? -10.022 -4.677 13.146 1.00 92.69 129 SER A O 1
ATOM 1024 N N . LEU A 1 130 ? -9.937 -2.663 12.169 1.00 88.75 130 LEU A N 1
ATOM 1025 C CA . LEU A 1 130 ? -10.577 -1.967 13.287 1.00 88.75 130 LEU A CA 1
ATOM 1026 C C . LEU A 1 130 ? -12.057 -2.352 13.446 1.00 88.75 130 LEU A C 1
ATOM 1028 O O . LEU A 1 130 ? -12.554 -2.356 14.577 1.00 88.75 130 LEU A O 1
ATOM 1032 N N . ILE A 1 131 ? -12.747 -2.685 12.348 1.00 88.44 131 ILE A N 1
ATOM 1033 C CA . ILE A 1 131 ? -14.134 -3.183 12.364 1.00 88.44 131 ILE A CA 1
ATOM 1034 C C . ILE A 1 131 ? -14.173 -4.590 12.947 1.00 88.44 131 ILE A C 1
ATOM 1036 O O . ILE A 1 131 ? -14.925 -4.855 13.886 1.00 88.44 131 ILE A O 1
ATOM 1040 N N . ILE A 1 132 ? -13.336 -5.469 12.395 1.00 90.19 132 ILE A N 1
ATOM 1041 C CA . ILE A 1 132 ? -13.295 -6.896 12.722 1.00 90.19 132 ILE A CA 1
ATOM 1042 C C . ILE A 1 132 ? -12.786 -7.120 14.154 1.00 90.19 132 ILE A C 1
ATOM 1044 O O . ILE A 1 132 ? -13.267 -8.013 14.847 1.00 90.19 132 ILE A O 1
ATOM 1048 N N . LYS A 1 133 ? -11.825 -6.303 14.614 1.00 88.62 133 LYS A N 1
ATOM 1049 C CA . LYS A 1 133 ? -11.160 -6.388 15.933 1.00 88.62 133 LYS A CA 1
ATOM 1050 C C . LYS A 1 133 ? -10.436 -7.716 16.194 1.00 88.62 133 LYS A C 1
ATOM 1052 O O . LYS A 1 133 ? -10.069 -7.997 17.332 1.00 88.62 133 LYS A O 1
ATOM 1057 N N . SER A 1 134 ? -10.202 -8.519 15.157 1.00 90.94 134 SER A N 1
ATOM 1058 C CA . SER A 1 134 ? -9.502 -9.802 15.230 1.00 90.94 134 SER A CA 1
ATOM 1059 C C . SER A 1 134 ? -8.445 -9.874 14.140 1.00 90.94 134 SER A C 1
ATOM 1061 O O . SER A 1 134 ? -8.766 -9.808 12.956 1.00 90.94 134 SER A O 1
ATOM 1063 N N . SER A 1 135 ? -7.182 -10.042 14.542 1.00 93.31 135 SER A N 1
ATOM 1064 C CA . SER A 1 135 ? -6.062 -10.147 13.603 1.00 93.31 135 SER A CA 1
ATOM 1065 C C . SER A 1 135 ? -6.176 -11.385 12.721 1.00 93.31 135 SER A C 1
ATOM 1067 O O . SER A 1 135 ? -5.871 -11.315 11.540 1.00 93.31 135 SER A O 1
ATOM 1069 N N . VAL A 1 136 ? -6.644 -12.507 13.277 1.00 94.12 136 VAL A N 1
ATOM 1070 C CA . VAL A 1 136 ? -6.742 -13.780 12.550 1.00 94.12 136 VAL A CA 1
ATOM 1071 C C . VAL A 1 136 ? -7.754 -13.669 11.414 1.00 94.12 136 VAL A C 1
ATOM 1073 O O . VAL A 1 136 ? -7.430 -13.982 10.275 1.00 94.12 136 VAL A O 1
ATOM 1076 N N . ILE A 1 137 ? -8.953 -13.158 11.707 1.00 94.75 137 ILE A N 1
ATOM 1077 C CA . ILE A 1 137 ? -10.010 -13.004 10.699 1.00 94.75 137 ILE A CA 1
ATOM 1078 C C . ILE A 1 137 ? -9.574 -11.999 9.628 1.00 94.75 137 ILE A C 1
ATOM 1080 O O . ILE A 1 137 ? -9.721 -12.275 8.441 1.00 94.75 137 ILE A O 1
ATOM 1084 N N . SER A 1 138 ? -8.983 -10.869 10.030 1.00 95.75 138 SER A N 1
ATOM 1085 C CA . SER A 1 138 ? -8.452 -9.881 9.090 1.00 95.75 138 SER A CA 1
ATOM 1086 C C . SER A 1 138 ? -7.384 -10.452 8.159 1.00 95.75 138 SER A C 1
ATOM 1088 O O . SER A 1 138 ? -7.433 -10.187 6.965 1.00 95.75 138 SER A O 1
ATOM 1090 N N . ILE A 1 139 ? -6.441 -11.242 8.684 1.00 95.81 139 ILE A N 1
ATOM 1091 C CA . ILE A 1 139 ? -5.387 -11.882 7.882 1.00 95.81 139 ILE A CA 1
ATOM 1092 C C . ILE A 1 139 ? -5.991 -12.869 6.884 1.00 95.81 139 ILE A C 1
ATOM 1094 O O . ILE A 1 139 ? -5.605 -12.870 5.720 1.00 95.81 139 ILE A O 1
ATOM 1098 N N . VAL A 1 140 ? -6.950 -13.692 7.315 1.00 96.00 140 VAL A N 1
ATOM 1099 C CA . VAL A 1 140 ? -7.610 -14.653 6.421 1.00 96.00 140 VAL A CA 1
ATOM 1100 C C . VAL A 1 140 ? -8.347 -13.924 5.299 1.00 96.00 140 VAL A C 1
ATOM 1102 O O . VAL A 1 140 ? -8.162 -14.268 4.136 1.00 96.00 140 VAL A O 1
ATOM 1105 N N . LEU A 1 141 ? -9.128 -12.887 5.618 1.00 95.19 141 LEU A N 1
ATOM 1106 C CA . LEU A 1 141 ? -9.818 -12.082 4.605 1.00 95.19 141 LEU A CA 1
ATOM 1107 C C . LEU A 1 141 ? -8.839 -11.378 3.664 1.00 95.19 141 LEU A C 1
ATOM 1109 O O . LEU A 1 141 ? -9.100 -11.316 2.466 1.00 95.19 141 LEU A O 1
ATOM 1113 N N . PHE A 1 142 ? -7.715 -10.892 4.191 1.00 95.00 142 PHE A N 1
ATOM 1114 C CA . PHE A 1 142 ? -6.661 -10.276 3.398 1.00 95.00 142 PHE A CA 1
ATOM 1115 C C . PHE A 1 142 ? -6.068 -11.232 2.381 1.00 95.00 142 PHE A C 1
ATOM 1117 O O . PHE A 1 142 ? -6.077 -10.931 1.194 1.00 95.00 142 PHE A O 1
ATOM 1124 N N . LEU A 1 143 ? -5.622 -12.403 2.825 1.00 94.31 143 LEU A N 1
ATOM 1125 C CA . LEU A 1 143 ? -5.015 -13.389 1.938 1.00 94.31 143 LEU A CA 1
ATOM 1126 C C . LEU A 1 143 ? -6.027 -13.960 0.941 1.00 94.31 143 LEU A C 1
ATOM 1128 O O . LEU A 1 143 ? -5.682 -14.173 -0.217 1.00 94.31 143 LEU A O 1
ATOM 1132 N N . LEU A 1 144 ? -7.280 -14.171 1.358 1.00 94.12 144 LEU A N 1
ATOM 1133 C CA . LEU A 1 144 ? -8.347 -14.578 0.442 1.00 94.12 144 LEU A CA 1
ATOM 1134 C C . LEU A 1 144 ? -8.568 -13.524 -0.641 1.00 94.12 144 LEU A C 1
ATOM 1136 O O . LEU A 1 144 ? -8.591 -13.861 -1.823 1.00 94.12 144 LEU A O 1
ATOM 1140 N N . TYR A 1 145 ? -8.698 -12.255 -0.253 1.00 92.50 145 TYR A N 1
ATOM 1141 C CA . TYR A 1 145 ? -8.872 -11.183 -1.218 1.00 92.50 145 TYR A CA 1
ATOM 1142 C C . TYR A 1 145 ? -7.656 -11.054 -2.124 1.00 92.50 145 TYR A C 1
ATOM 1144 O O . TYR A 1 145 ? -7.846 -11.043 -3.330 1.00 92.50 145 TYR A O 1
ATOM 1152 N N . ASP A 1 146 ? -6.435 -11.014 -1.590 1.00 88.50 146 ASP A N 1
ATOM 1153 C CA . ASP A 1 146 ? -5.229 -10.685 -2.352 1.00 88.50 146 ASP A CA 1
ATOM 1154 C C . ASP A 1 146 ? -4.714 -11.842 -3.226 1.00 88.50 146 ASP A C 1
ATOM 1156 O O . ASP A 1 146 ? -4.335 -11.626 -4.378 1.00 88.50 146 ASP A O 1
ATOM 1160 N N . LEU A 1 147 ? -4.798 -13.086 -2.744 1.00 88.25 147 LEU A N 1
ATOM 1161 C CA . LEU A 1 147 ? -4.203 -14.247 -3.419 1.00 88.25 147 LEU A CA 1
ATOM 1162 C C . LEU A 1 147 ? -5.217 -15.159 -4.115 1.00 88.25 147 LEU A C 1
ATOM 1164 O O . LEU A 1 147 ? -4.862 -15.813 -5.093 1.00 88.25 147 LEU A O 1
ATOM 1168 N N . VAL A 1 148 ? -6.452 -15.246 -3.612 1.00 90.31 148 VAL A N 1
ATOM 1169 C CA . VAL A 1 148 ? -7.430 -16.244 -4.088 1.00 90.31 148 VAL A CA 1
ATOM 1170 C C . VAL A 1 148 ? -8.466 -15.623 -5.014 1.00 90.31 148 VAL A C 1
ATOM 1172 O O . VAL A 1 148 ? -8.798 -16.202 -6.047 1.00 90.31 148 VAL A O 1
ATOM 1175 N N . LEU A 1 149 ? -8.996 -14.454 -4.653 1.00 88.75 149 LEU A N 1
ATOM 1176 C CA . LEU A 1 149 ? -10.056 -13.822 -5.428 1.00 88.75 149 LEU A CA 1
ATOM 1177 C C . LEU A 1 149 ? -9.492 -13.140 -6.689 1.00 88.75 149 LEU A C 1
ATOM 1179 O O . LEU A 1 149 ? -8.540 -12.352 -6.591 1.00 88.75 149 LEU A O 1
ATOM 1183 N N . PRO A 1 150 ? -10.071 -13.416 -7.875 1.00 86.12 150 PRO A N 1
ATOM 1184 C CA . PRO A 1 150 ? -9.711 -12.708 -9.096 1.00 86.12 150 PRO A CA 1
ATOM 1185 C C . PRO A 1 150 ? -10.210 -11.259 -9.044 1.00 86.12 150 PRO A C 1
ATOM 1187 O O . PRO A 1 150 ? -11.062 -10.909 -8.229 1.00 86.12 150 PRO A O 1
ATOM 1190 N N . ASN A 1 151 ? -9.713 -10.422 -9.955 1.00 85.69 151 ASN A N 1
ATOM 1191 C CA . ASN A 1 151 ? -10.185 -9.044 -10.078 1.00 85.69 151 ASN A CA 1
ATOM 1192 C C . ASN A 1 151 ? -11.666 -9.029 -10.506 1.00 85.69 151 ASN A C 1
ATOM 1194 O O . ASN A 1 151 ? -12.018 -9.577 -11.552 1.00 85.69 151 ASN A O 1
ATOM 1198 N N . PHE A 1 152 ? -12.525 -8.367 -9.731 1.00 83.44 152 PHE A N 1
ATOM 1199 C CA . PHE A 1 152 ? -13.982 -8.352 -9.904 1.00 83.44 152 PHE A CA 1
ATOM 1200 C C . PHE A 1 152 ? -14.489 -7.373 -10.976 1.00 83.44 152 PHE A C 1
ATOM 1202 O O . PHE A 1 152 ? -15.676 -7.379 -11.298 1.00 83.44 152 PHE A O 1
ATOM 1209 N N . GLY A 1 153 ? -13.626 -6.522 -11.543 1.00 85.88 153 GLY A N 1
ATOM 1210 C CA . GLY A 1 153 ? -13.991 -5.630 -12.648 1.00 85.88 153 GLY A CA 1
ATOM 1211 C C . GLY A 1 153 ? -13.167 -4.345 -12.728 1.00 85.88 153 GLY A C 1
ATOM 1212 O O . GLY A 1 153 ? -12.104 -4.227 -12.121 1.00 85.88 153 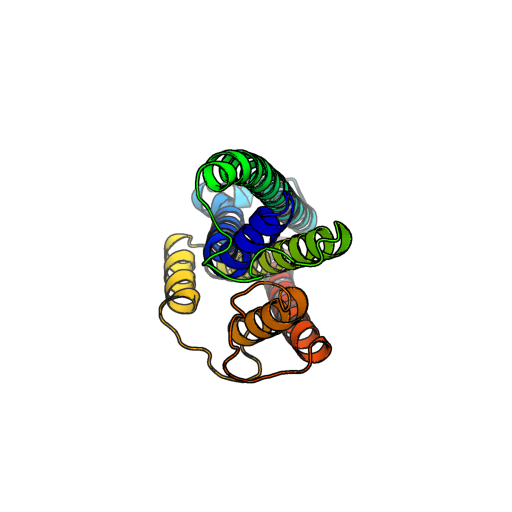GLY A O 1
ATOM 1213 N N . LYS A 1 154 ? -13.679 -3.360 -13.486 1.00 85.56 154 LYS A N 1
ATOM 1214 C CA . LYS A 1 154 ? -12.994 -2.079 -13.764 1.00 85.56 154 LYS A CA 1
ATOM 1215 C C . LYS A 1 154 ? -12.594 -1.350 -12.476 1.00 85.56 154 LYS A C 1
ATOM 1217 O O . LYS A 1 154 ? -11.459 -0.904 -12.357 1.00 85.56 154 LYS A O 1
ATOM 1222 N N . TYR A 1 155 ? -13.525 -1.251 -11.531 1.00 87.94 155 TYR A N 1
ATOM 1223 C CA . TYR A 1 155 ? -13.382 -0.468 -10.301 1.00 87.94 155 TYR A CA 1
ATOM 1224 C C . TYR A 1 155 ? -12.747 -1.240 -9.137 1.00 87.94 155 TYR A C 1
ATOM 1226 O O . TYR A 1 155 ? -12.762 -0.743 -8.019 1.00 87.94 155 TYR A O 1
ATOM 1234 N N . ASP A 1 156 ? -12.209 -2.438 -9.369 1.00 89.44 156 ASP A N 1
ATOM 1235 C CA . ASP A 1 156 ? -11.517 -3.203 -8.330 1.00 89.44 156 ASP A CA 1
ATOM 1236 C C . ASP A 1 156 ? -10.186 -2.527 -7.949 1.00 89.44 156 ASP A C 1
ATOM 1238 O O . ASP A 1 156 ? -9.421 -2.106 -8.822 1.00 89.44 156 ASP A O 1
ATOM 1242 N N . PHE A 1 157 ? -9.890 -2.463 -6.649 1.00 89.00 157 PHE A N 1
ATOM 1243 C CA . PHE A 1 157 ? -8.628 -1.978 -6.097 1.00 89.00 157 PHE A CA 1
ATOM 1244 C C . PHE A 1 157 ? -7.405 -2.632 -6.759 1.00 89.00 157 PHE A C 1
ATOM 1246 O O . PHE A 1 157 ? -6.495 -1.917 -7.188 1.00 89.00 157 PHE A O 1
ATOM 1253 N N . LYS A 1 158 ? -7.406 -3.962 -6.937 1.00 89.19 158 LYS A N 1
ATOM 1254 C CA . LYS A 1 158 ? -6.298 -4.672 -7.603 1.00 89.19 158 LYS A CA 1
ATOM 1255 C C . LYS A 1 158 ? -6.088 -4.194 -9.034 1.00 89.19 158 LYS A C 1
ATOM 1257 O O . LYS A 1 158 ? -4.960 -3.956 -9.461 1.00 89.19 158 LYS A O 1
ATOM 1262 N N . ASN A 1 159 ? -7.182 -4.009 -9.771 1.00 89.06 159 ASN A N 1
ATOM 1263 C CA . ASN A 1 159 ? -7.121 -3.542 -11.149 1.00 89.06 159 ASN A CA 1
ATOM 1264 C C . ASN A 1 159 ? -6.637 -2.082 -11.224 1.00 89.06 159 ASN A C 1
ATOM 1266 O O . ASN A 1 159 ? -5.859 -1.741 -12.115 1.00 89.06 159 ASN A O 1
ATOM 1270 N N . GLY A 1 160 ? -7.033 -1.237 -10.265 1.00 89.88 160 GLY A N 1
ATOM 1271 C CA . GLY A 1 160 ? -6.513 0.123 -10.107 1.00 89.88 160 GLY A CA 1
ATOM 1272 C C . GLY A 1 160 ? -4.998 0.147 -9.886 1.00 89.88 160 GLY A C 1
ATOM 1273 O O . GLY A 1 160 ? -4.287 0.826 -10.628 1.00 89.88 160 GLY A O 1
ATOM 1274 N N . MET A 1 161 ? -4.489 -0.651 -8.939 1.00 89.06 161 MET A N 1
ATOM 1275 C CA . MET A 1 161 ? -3.047 -0.764 -8.682 1.00 89.06 161 MET A CA 1
ATOM 1276 C C . MET A 1 161 ? -2.281 -1.214 -9.930 1.00 89.06 161 MET A C 1
ATOM 1278 O O . MET A 1 161 ? -1.308 -0.570 -10.325 1.00 89.06 161 MET A O 1
ATOM 1282 N N . MET A 1 162 ? -2.743 -2.278 -10.596 1.00 88.31 162 MET A N 1
ATOM 1283 C CA . MET A 1 162 ? -2.091 -2.804 -11.801 1.00 88.31 162 MET A CA 1
ATOM 1284 C C . MET A 1 162 ? -2.018 -1.762 -12.927 1.00 88.31 162 MET A C 1
ATOM 1286 O O . MET A 1 162 ? -0.979 -1.655 -13.576 1.00 88.31 162 MET A O 1
ATOM 1290 N N . ASN A 1 163 ? -3.074 -0.963 -13.129 1.00 89.69 163 ASN A N 1
ATOM 1291 C CA . ASN A 1 163 ? -3.091 0.109 -14.133 1.00 89.69 163 ASN A CA 1
ATOM 1292 C C . ASN A 1 163 ? -2.136 1.268 -13.799 1.00 89.69 163 ASN A C 1
ATOM 1294 O O . ASN A 1 163 ? -1.558 1.876 -14.701 1.00 89.69 163 ASN A O 1
ATOM 1298 N N . VAL A 1 164 ? -1.945 1.601 -12.521 1.00 89.12 164 VAL A N 1
ATOM 1299 C CA . VAL A 1 164 ? -0.952 2.616 -12.138 1.00 89.12 164 VAL A CA 1
ATOM 1300 C C . VAL A 1 164 ? 0.465 2.087 -12.380 1.00 89.12 164 VAL A C 1
ATOM 1302 O O . VAL A 1 164 ? 1.284 2.769 -13.001 1.00 89.12 164 VAL A O 1
ATOM 1305 N N . PHE A 1 165 ? 0.743 0.848 -11.967 1.00 84.88 165 PHE A N 1
ATOM 1306 C CA . PHE A 1 165 ? 2.054 0.221 -12.142 1.00 84.88 165 PHE A CA 1
ATOM 1307 C C . PHE A 1 165 ? 2.433 -0.026 -13.606 1.00 84.88 165 PHE A C 1
ATOM 1309 O O . PHE A 1 165 ? 3.611 0.094 -13.957 1.00 84.88 165 PHE A O 1
ATOM 1316 N N . SER A 1 166 ? 1.468 -0.353 -14.469 1.00 83.12 166 SER A N 1
ATOM 1317 C CA . SER A 1 166 ? 1.721 -0.540 -15.901 1.00 83.12 166 SER A CA 1
ATOM 1318 C C . SER A 1 166 ? 2.177 0.759 -16.574 1.00 83.12 166 SER A C 1
ATOM 1320 O O . SER A 1 166 ? 3.059 0.722 -17.430 1.00 83.12 166 SER A O 1
ATOM 1322 N N . ASN A 1 167 ? 1.648 1.907 -16.139 1.00 83.12 167 ASN A N 1
ATOM 1323 C CA . ASN A 1 167 ? 1.998 3.223 -16.674 1.00 83.12 167 ASN A CA 1
ATOM 1324 C C . ASN A 1 167 ? 3.334 3.756 -16.131 1.00 83.12 167 ASN A C 1
ATOM 1326 O O . ASN A 1 167 ? 4.183 4.182 -16.912 1.00 83.12 167 ASN A O 1
ATOM 1330 N N . VAL A 1 168 ? 3.544 3.719 -14.809 1.00 81.38 168 VAL A N 1
ATOM 1331 C CA . VAL A 1 168 ? 4.770 4.259 -14.179 1.00 81.38 168 VAL A CA 1
ATOM 1332 C C . VAL A 1 168 ? 5.988 3.374 -14.457 1.00 81.38 168 VAL A C 1
ATOM 1334 O O . VAL A 1 168 ? 7.108 3.861 -14.552 1.00 81.38 168 VAL A O 1
ATOM 1337 N N . GLY A 1 169 ? 5.783 2.067 -14.626 1.00 69.75 169 GLY A N 1
ATOM 1338 C CA . GLY A 1 169 ? 6.851 1.104 -14.876 1.00 69.75 169 GLY A CA 1
ATOM 1339 C C . GLY A 1 169 ? 7.080 0.766 -16.349 1.00 69.75 169 GLY A C 1
ATOM 1340 O O . GLY A 1 169 ? 7.709 -0.262 -16.610 1.00 69.75 169 GLY A O 1
ATOM 1341 N N . LYS A 1 170 ? 6.548 1.535 -17.306 1.00 73.31 170 LYS A N 1
ATOM 1342 C CA . LYS A 1 170 ? 6.543 1.177 -18.739 1.00 73.31 170 LYS A CA 1
ATOM 1343 C C . LYS A 1 170 ? 7.931 0.844 -19.311 1.00 73.31 170 LYS A C 1
ATOM 1345 O O . LYS A 1 170 ? 8.032 -0.034 -20.162 1.00 73.31 170 LYS A O 1
ATOM 1350 N N . ASP A 1 171 ? 8.977 1.470 -18.775 1.00 67.00 171 ASP A N 1
ATOM 1351 C CA . ASP A 1 171 ? 10.363 1.355 -19.250 1.00 67.00 171 ASP A CA 1
ATOM 1352 C C . ASP A 1 171 ? 11.103 0.120 -18.693 1.00 67.00 171 ASP A C 1
ATOM 1354 O O . ASP A 1 171 ? 12.275 -0.108 -18.987 1.00 67.00 171 ASP A O 1
ATOM 1358 N N . VAL A 1 172 ? 10.430 -0.698 -17.876 1.00 66.19 172 VAL A N 1
ATOM 1359 C CA . VAL A 1 172 ? 10.964 -1.960 -17.346 1.00 66.19 172 VAL A CA 1
ATOM 1360 C C . VAL A 1 172 ? 10.403 -3.126 -18.162 1.00 66.19 172 VAL A C 1
ATOM 1362 O O . VAL A 1 172 ? 9.187 -3.210 -18.332 1.00 66.19 172 VAL A O 1
ATOM 1365 N N . ILE A 1 173 ? 11.291 -4.048 -18.567 1.00 58.66 173 ILE A N 1
ATOM 1366 C CA . ILE A 1 173 ? 11.174 -5.168 -19.543 1.00 58.66 173 ILE A CA 1
ATOM 1367 C C . ILE A 1 173 ? 9.888 -6.022 -19.448 1.00 58.66 173 ILE A C 1
ATOM 1369 O O . ILE A 1 173 ? 9.541 -6.771 -20.351 1.00 58.66 173 ILE A O 1
ATOM 1373 N N . THR A 1 174 ? 9.149 -5.915 -18.355 1.00 62.59 174 THR A N 1
ATOM 1374 C CA . THR A 1 174 ? 7.988 -6.741 -18.019 1.00 62.59 174 THR A CA 1
ATOM 1375 C C . THR A 1 174 ? 6.921 -5.854 -17.402 1.00 62.59 174 THR A C 1
ATOM 1377 O O . THR A 1 174 ? 7.053 -5.387 -16.270 1.00 62.59 174 THR A O 1
ATOM 1380 N N . GLN A 1 175 ? 5.889 -5.530 -18.177 1.00 61.91 175 GLN A N 1
ATOM 1381 C CA . GLN A 1 175 ? 4.773 -4.711 -17.714 1.00 61.91 175 GLN A CA 1
ATOM 1382 C C . GLN A 1 175 ? 3.701 -5.604 -17.081 1.00 61.91 175 GLN A C 1
ATOM 1384 O O . GLN A 1 175 ? 3.323 -6.603 -17.692 1.00 61.91 175 GLN A O 1
ATOM 1389 N N . PRO A 1 176 ? 3.200 -5.276 -15.875 1.00 66.25 176 PRO A N 1
ATOM 1390 C CA . PRO A 1 176 ? 2.008 -5.936 -15.371 1.00 66.25 176 PRO A CA 1
ATOM 1391 C C . PRO A 1 176 ? 0.852 -5.620 -16.317 1.00 66.25 176 PRO A C 1
ATOM 1393 O O . PRO A 1 176 ? 0.638 -4.461 -16.672 1.00 66.25 176 PRO A O 1
ATOM 1396 N N . VAL A 1 177 ? 0.129 -6.653 -16.744 1.00 70.12 177 VAL A N 1
ATOM 1397 C CA . VAL A 1 177 ? -0.994 -6.505 -17.671 1.00 70.12 177 VAL A CA 1
ATOM 1398 C C . VAL A 1 177 ? -2.277 -6.396 -16.847 1.00 70.12 177 VAL A C 1
ATOM 1400 O O . VAL A 1 177 ? -2.678 -7.394 -16.246 1.00 70.12 177 VAL A O 1
ATOM 1403 N N . PRO A 1 178 ? -2.908 -5.209 -16.752 1.00 75.19 178 PRO A N 1
ATOM 1404 C CA . PRO A 1 178 ? -4.178 -5.074 -16.051 1.00 75.19 178 PRO A CA 1
ATOM 1405 C C . PRO A 1 178 ? -5.277 -5.865 -16.771 1.00 75.19 178 PRO A C 1
ATOM 1407 O O . PRO A 1 178 ? -5.236 -6.020 -17.991 1.00 75.19 178 PRO A O 1
ATOM 1410 N N . LEU A 1 179 ? -6.286 -6.325 -16.022 1.00 72.69 179 LEU A N 1
ATOM 1411 C CA . LEU A 1 179 ? -7.429 -7.051 -16.593 1.00 72.69 179 LEU A CA 1
ATOM 1412 C C . LEU A 1 179 ? -8.209 -6.162 -17.574 1.00 72.69 179 LEU A C 1
ATOM 1414 O O . LEU A 1 179 ? -8.627 -6.604 -18.640 1.00 72.69 179 LEU A O 1
ATOM 1418 N N . LEU A 1 180 ? -8.398 -4.898 -17.195 1.00 80.56 180 LEU A N 1
ATOM 1419 C CA . LEU A 1 180 ? -9.007 -3.859 -18.018 1.00 80.56 180 LEU A CA 1
ATOM 1420 C C . LEU A 1 180 ? -8.060 -2.668 -18.043 1.00 80.56 180 LEU A C 1
ATOM 1422 O O . LEU A 1 180 ? -7.686 -2.173 -16.979 1.00 80.56 180 LEU A O 1
ATOM 1426 N N . GLN A 1 181 ? -7.701 -2.206 -19.240 1.00 83.69 181 GLN A N 1
ATOM 1427 C CA . GLN A 1 181 ? -6.909 -0.992 -19.408 1.00 83.69 181 GLN A CA 1
ATOM 1428 C C . GLN A 1 181 ? -7.770 0.227 -19.079 1.00 83.69 181 GLN A C 1
ATOM 1430 O O . GLN A 1 181 ? -8.831 0.443 -19.665 1.00 83.69 181 GLN A O 1
ATOM 1435 N N . ILE A 1 182 ? -7.313 1.006 -18.108 1.00 86.81 182 ILE A N 1
ATOM 1436 C CA . ILE A 1 182 ? -7.982 2.202 -17.608 1.00 86.81 182 ILE A CA 1
ATOM 1437 C C . ILE A 1 182 ? -7.002 3.372 -17.750 1.00 86.81 182 ILE A C 1
ATOM 1439 O O . ILE A 1 182 ? -5.807 3.195 -17.489 1.00 86.81 182 ILE A O 1
ATOM 1443 N N . PRO A 1 183 ? -7.467 4.574 -18.136 1.00 89.50 183 PRO A N 1
ATOM 1444 C CA . PRO A 1 183 ? -6.621 5.759 -18.155 1.00 89.50 183 PRO A CA 1
ATOM 1445 C C . PRO A 1 183 ? -5.928 5.995 -16.807 1.00 89.50 183 PRO A C 1
ATOM 1447 O O . PRO A 1 183 ? -6.526 5.823 -15.746 1.00 89.50 183 PRO A O 1
ATOM 1450 N N . PHE A 1 184 ? -4.671 6.440 -16.841 1.00 87.38 184 PHE A N 1
ATOM 1451 C CA . PHE A 1 184 ? -3.840 6.610 -15.642 1.00 87.38 184 PHE A CA 1
ATOM 1452 C C . PHE A 1 184 ? -4.502 7.463 -14.545 1.00 87.38 184 PHE A C 1
ATOM 1454 O O . PHE A 1 184 ? -4.476 7.105 -13.369 1.00 87.38 184 PHE A O 1
ATOM 1461 N N . LEU A 1 185 ? -5.146 8.568 -14.934 1.00 90.38 185 LEU A N 1
ATOM 1462 C CA . LEU A 1 185 ? -5.866 9.453 -14.011 1.00 90.38 185 LEU A CA 1
ATOM 1463 C C . LEU A 1 185 ? -7.106 8.783 -13.405 1.00 90.38 185 LEU A C 1
ATOM 1465 O O . LEU A 1 185 ? -7.374 8.945 -12.217 1.00 90.38 185 LEU A O 1
ATOM 1469 N N . GLU A 1 186 ? -7.840 7.997 -14.197 1.00 90.31 186 GLU A N 1
ATOM 1470 C CA . GLU A 1 186 ? -8.986 7.226 -13.707 1.00 90.31 186 GLU A CA 1
ATOM 1471 C C . GLU A 1 186 ? -8.541 6.160 -12.696 1.00 90.31 186 GLU A C 1
ATOM 1473 O O . GLU A 1 186 ? -9.200 5.983 -11.674 1.00 90.31 186 GLU A O 1
ATOM 1478 N N . ALA A 1 187 ? -7.404 5.493 -12.929 1.00 90.81 187 ALA A N 1
ATOM 1479 C CA . ALA A 1 187 ? -6.860 4.500 -12.003 1.00 90.81 187 ALA A CA 1
ATOM 1480 C C . ALA A 1 187 ? -6.527 5.114 -10.631 1.00 90.81 187 ALA A C 1
ATOM 1482 O O . ALA A 1 187 ? -6.931 4.575 -9.600 1.00 90.81 187 ALA A O 1
ATOM 1483 N N . TRP A 1 188 ? -5.884 6.287 -10.604 1.00 91.62 188 TRP A N 1
ATOM 1484 C CA . TRP A 1 188 ? -5.674 7.036 -9.360 1.00 91.62 188 TRP A CA 1
ATOM 1485 C C . TRP A 1 188 ? -6.984 7.473 -8.704 1.00 91.62 188 TRP A C 1
ATOM 1487 O O . TRP A 1 188 ? -7.120 7.357 -7.486 1.00 91.62 188 TRP A O 1
ATOM 1497 N N . GLY A 1 189 ? -7.968 7.916 -9.492 1.00 91.56 189 GLY A N 1
ATOM 1498 C CA . GLY A 1 189 ? -9.299 8.257 -8.989 1.00 91.56 189 GLY A CA 1
ATOM 1499 C C . GLY A 1 189 ? -9.964 7.088 -8.257 1.00 91.56 189 GLY A C 1
ATOM 1500 O O . GLY A 1 189 ? -10.469 7.263 -7.149 1.00 91.56 189 GLY A O 1
ATOM 1501 N N . ILE A 1 190 ? -9.893 5.879 -8.822 1.00 90.56 190 ILE A N 1
ATOM 1502 C CA . ILE A 1 190 ? -10.414 4.654 -8.196 1.00 90.56 190 ILE A CA 1
ATOM 1503 C C . ILE A 1 190 ? -9.731 4.401 -6.849 1.00 90.56 190 ILE A C 1
ATOM 1505 O O . ILE A 1 190 ? -10.410 4.152 -5.852 1.00 90.56 190 ILE A O 1
ATOM 1509 N N . LEU A 1 191 ? -8.402 4.489 -6.792 1.00 92.06 191 LEU A N 1
ATOM 1510 C CA . LEU A 1 191 ? -7.646 4.250 -5.560 1.00 92.06 191 LEU A CA 1
ATOM 1511 C C . LEU A 1 191 ? -7.969 5.282 -4.472 1.00 92.06 191 LEU A C 1
ATOM 1513 O O . LEU A 1 191 ? -8.184 4.913 -3.318 1.00 92.06 191 LEU A O 1
ATOM 1517 N N . ILE A 1 192 ? -8.084 6.560 -4.840 1.00 92.00 192 ILE A N 1
ATOM 1518 C CA . ILE A 1 192 ? -8.476 7.632 -3.916 1.00 92.00 192 ILE A CA 1
ATOM 1519 C C . ILE A 1 192 ? -9.871 7.363 -3.343 1.00 92.00 192 ILE A C 1
ATOM 1521 O O . ILE A 1 192 ? -10.071 7.500 -2.137 1.00 92.00 192 ILE A O 1
ATOM 1525 N N . VAL A 1 193 ? -10.825 6.922 -4.168 1.00 92.31 193 VAL A N 1
ATOM 1526 C CA . VAL A 1 193 ? -12.171 6.558 -3.698 1.00 92.31 193 VAL A CA 1
ATOM 1527 C C . VAL A 1 193 ? -12.112 5.431 -2.661 1.00 92.31 193 VAL A C 1
ATOM 1529 O O . VAL A 1 193 ? -12.775 5.536 -1.631 1.00 92.31 193 VAL A O 1
ATOM 1532 N N . HIS A 1 194 ? -11.281 4.401 -2.857 1.00 90.31 194 HIS A N 1
ATOM 1533 C CA . HIS A 1 194 ? -11.117 3.324 -1.868 1.00 90.31 194 HIS A CA 1
ATOM 1534 C C . HIS A 1 194 ? -10.566 3.835 -0.533 1.00 90.31 194 HIS A C 1
ATOM 1536 O O . HIS A 1 194 ? -11.069 3.453 0.526 1.00 90.31 194 HIS A O 1
ATOM 1542 N N . VAL A 1 195 ? -9.575 4.730 -0.570 1.00 90.44 195 VAL A N 1
ATOM 1543 C CA . VAL A 1 195 ? -9.027 5.358 0.642 1.00 90.44 195 VAL A CA 1
ATOM 1544 C C . VAL A 1 195 ? -10.093 6.184 1.352 1.00 90.44 195 VAL A C 1
ATOM 1546 O O . VAL A 1 195 ? -10.268 6.042 2.559 1.00 90.44 195 VAL A O 1
ATOM 1549 N N . LEU A 1 196 ? -10.832 7.023 0.624 1.00 90.06 196 LEU A N 1
ATOM 1550 C CA . LEU A 1 196 ? -11.882 7.863 1.203 1.00 90.06 196 LEU A CA 1
ATOM 1551 C C . LEU A 1 196 ? -13.007 7.026 1.816 1.00 90.06 196 LEU A C 1
ATOM 1553 O O . LEU A 1 196 ? -13.470 7.345 2.911 1.00 90.06 196 LEU A O 1
ATOM 1557 N N . LEU A 1 197 ? -13.402 5.928 1.166 1.00 89.31 197 LEU A N 1
ATOM 1558 C CA . LEU A 1 197 ? -14.359 4.972 1.720 1.00 89.31 197 LEU A CA 1
ATOM 1559 C C . LEU A 1 197 ? -13.820 4.334 3.005 1.00 89.31 197 LEU A C 1
ATOM 1561 O O . LEU A 1 197 ? -14.520 4.325 4.017 1.00 89.31 197 LEU A O 1
ATOM 1565 N N . ALA A 1 198 ? -12.570 3.863 3.005 1.00 87.06 198 ALA A N 1
ATOM 1566 C CA . ALA A 1 198 ? -11.945 3.289 4.192 1.00 87.06 198 ALA A CA 1
ATOM 1567 C C . ALA A 1 198 ? -11.875 4.306 5.344 1.00 87.06 198 ALA A C 1
ATOM 1569 O O . ALA A 1 198 ? -12.265 3.996 6.468 1.00 87.06 198 ALA A O 1
ATOM 1570 N N . LEU A 1 199 ? -11.442 5.540 5.086 1.00 84.31 199 LEU A N 1
ATOM 1571 C CA . LEU A 1 199 ? -11.369 6.591 6.103 1.00 84.31 199 LEU A CA 1
ATOM 1572 C C . LEU A 1 199 ? -12.757 6.998 6.616 1.00 84.31 199 LEU A C 1
ATOM 1574 O O . LEU A 1 199 ? -12.938 7.140 7.827 1.00 84.31 199 LEU A O 1
ATOM 1578 N N . GLY A 1 200 ? -13.743 7.133 5.725 1.00 84.06 200 GLY A N 1
ATOM 1579 C CA . GLY A 1 200 ? -15.124 7.471 6.076 1.00 84.06 200 GLY A CA 1
ATOM 1580 C C . GLY A 1 200 ? -15.783 6.405 6.953 1.00 84.06 200 GLY A C 1
ATOM 1581 O O . GLY A 1 200 ? -16.372 6.729 7.987 1.00 84.06 200 GLY A O 1
ATOM 1582 N N . ILE A 1 201 ? -15.613 5.125 6.602 1.00 83.12 201 ILE A N 1
ATOM 1583 C CA . ILE A 1 201 ? -16.073 3.995 7.422 1.00 83.12 201 ILE A CA 1
ATOM 1584 C C . ILE A 1 201 ? -15.379 4.015 8.788 1.00 83.12 201 ILE A C 1
ATOM 1586 O O . ILE A 1 201 ? -16.044 3.889 9.820 1.00 83.12 201 ILE A O 1
ATOM 1590 N N . GLY A 1 202 ? -14.059 4.225 8.801 1.00 74.38 202 GLY A N 1
ATOM 1591 C CA . GLY A 1 202 ? -13.270 4.380 10.019 1.00 74.38 202 GLY A CA 1
ATOM 1592 C C . GLY A 1 202 ? -13.870 5.436 10.939 1.00 74.38 202 GLY A C 1
ATOM 1593 O O . GLY A 1 202 ? -14.220 5.141 12.082 1.00 74.38 202 GLY A O 1
ATOM 1594 N N . TRP A 1 203 ? -14.069 6.646 10.422 1.00 76.31 203 TRP A N 1
ATOM 1595 C CA . TRP A 1 203 ? -14.619 7.761 11.184 1.00 76.31 203 TRP A CA 1
ATOM 1596 C C . TRP A 1 203 ? -16.016 7.466 11.749 1.00 76.31 203 TRP A C 1
ATOM 1598 O O . TRP A 1 203 ? -16.253 7.707 12.937 1.00 76.31 203 TRP A O 1
ATOM 1608 N N . GLY A 1 204 ? -16.909 6.864 10.956 1.00 76.25 204 GLY A N 1
ATOM 1609 C CA . GLY A 1 204 ? -18.260 6.502 11.399 1.00 76.25 204 GLY A CA 1
ATOM 1610 C C . GLY A 1 204 ? -18.278 5.562 12.612 1.00 76.25 204 GLY A C 1
ATOM 1611 O O . GLY A 1 204 ? -19.074 5.744 13.539 1.00 76.25 204 GLY A O 1
ATOM 1612 N N . ILE A 1 205 ? -17.358 4.594 12.668 1.00 70.44 205 ILE A N 1
ATOM 1613 C CA . ILE A 1 205 ? -17.232 3.658 13.801 1.00 70.44 205 ILE A CA 1
ATOM 1614 C C . ILE A 1 205 ? -16.840 4.393 15.083 1.00 70.44 205 ILE A C 1
ATOM 1616 O O . ILE A 1 205 ? -17.365 4.094 16.161 1.00 70.44 205 ILE A O 1
ATOM 1620 N N . PHE A 1 206 ? -15.909 5.341 14.982 1.00 65.38 206 PHE A N 1
ATOM 1621 C CA . PHE A 1 206 ? -15.429 6.086 16.142 1.00 65.38 206 PHE A CA 1
ATOM 1622 C C . PHE A 1 206 ? -16.445 7.113 16.628 1.00 65.38 206 PHE A C 1
ATOM 1624 O O . PHE A 1 206 ? -16.662 7.198 17.835 1.00 65.38 206 PHE A O 1
ATOM 1631 N N . TYR A 1 207 ? -17.138 7.802 15.717 1.00 67.06 207 TYR A N 1
ATOM 1632 C CA . TYR A 1 207 ? -18.198 8.746 16.075 1.00 67.06 207 TYR A CA 1
ATOM 1633 C C . TYR A 1 207 ? -19.338 8.074 16.857 1.00 67.06 207 TYR A C 1
ATOM 1635 O O . TYR A 1 207 ? -19.863 8.633 17.818 1.00 67.06 207 TYR A O 1
ATOM 1643 N N . LYS A 1 208 ? -19.700 6.833 16.499 1.00 61.31 208 LYS A N 1
ATOM 1644 C CA . LYS A 1 208 ? -20.705 6.074 17.255 1.00 61.31 208 LYS A CA 1
ATOM 1645 C C . LYS A 1 208 ? -20.212 5.723 18.661 1.00 61.31 208 LYS A C 1
ATOM 1647 O O . LYS A 1 208 ? -20.990 5.793 19.601 1.00 61.31 208 LYS A O 1
ATOM 1652 N N . LYS A 1 209 ? -18.939 5.352 18.825 1.00 59.06 209 LYS A N 1
ATOM 1653 C CA . LYS A 1 209 ? -18.388 4.947 20.129 1.00 59.06 209 LYS A CA 1
ATOM 1654 C C . LYS A 1 209 ? -18.282 6.104 21.122 1.00 59.06 209 LYS A C 1
ATOM 1656 O O . LYS A 1 209 ? -18.568 5.883 22.290 1.00 59.06 209 LYS A O 1
ATOM 1661 N N . THR A 1 210 ? -17.941 7.315 20.681 1.00 52.16 210 THR A N 1
ATOM 1662 C CA . THR A 1 210 ? -17.828 8.483 21.575 1.00 52.16 210 THR A CA 1
ATOM 1663 C C . THR A 1 210 ? -19.164 8.933 22.165 1.00 52.16 210 THR A C 1
ATOM 1665 O O . THR A 1 210 ? -19.177 9.504 23.249 1.00 52.16 210 THR A O 1
ATOM 1668 N N . ARG A 1 211 ? -20.295 8.647 21.504 1.00 42.56 211 ARG A N 1
ATOM 1669 C CA . ARG A 1 211 ? -21.638 9.004 21.998 1.00 42.56 211 ARG A CA 1
ATOM 1670 C C . ARG A 1 211 ? -22.167 8.105 23.122 1.00 42.56 211 ARG A C 1
ATOM 1672 O O . ARG A 1 211 ? -23.122 8.498 23.776 1.00 42.56 211 ARG A O 1
ATOM 1679 N N . PHE A 1 212 ? -21.591 6.916 23.319 1.00 42.38 212 PHE A N 1
ATOM 1680 C CA . PHE A 1 212 ? -22.074 5.918 24.290 1.00 42.38 212 PHE A CA 1
ATOM 1681 C C . PHE A 1 212 ? -21.075 5.622 25.425 1.00 42.38 212 PHE A C 1
ATOM 1683 O O . PHE A 1 212 ? -21.289 4.690 26.194 1.00 42.38 212 PHE A O 1
ATOM 1690 N N . THR A 1 213 ? -19.977 6.379 25.523 1.00 41.25 213 THR A N 1
ATOM 1691 C CA . THR A 1 213 ? -18.983 6.284 26.614 1.00 41.25 213 THR A CA 1
ATOM 1692 C C . THR A 1 213 ? -18.800 7.612 27.354 1.00 41.25 213 THR A C 1
ATOM 1694 O O . THR A 1 213 ? -17.685 7.939 27.755 1.00 41.25 213 THR A O 1
ATOM 1697 N N . LEU A 1 214 ? -19.886 8.370 27.509 1.00 35.53 214 LEU A N 1
ATOM 1698 C CA . LEU A 1 214 ? -20.017 9.463 28.475 1.00 35.53 214 LEU A CA 1
ATOM 1699 C C . LEU A 1 214 ? -21.121 9.091 29.462 1.00 35.53 214 LEU A C 1
ATOM 1701 O O . LEU A 1 214 ? -22.219 8.745 28.971 1.00 35.53 214 LEU A O 1
#

pLDDT: mean 82.1, std 13.43, range [35.53, 96.81]

Foldseek 3Di:
DDLQQQLLQQLLVCLLAVLLLVLLLLLLCLLQVCLVVVCVVVCVVPDPPVVSVVVSLVVSLVVLVVVLVVSSVVSSVVSVVVVVVCVVPPCVVVPPLPPQPGDPVLSVVSSVLSSVSSSLSSLLLNLVSNVVSDSVVSSVVVCCVRPPDDQPDDLGLSLLSLLLSQVSSVSRPDRRDRPDNDPNVVSVVSSVVSNVVSVVSSVVVSVVVVVPPD

Radius of gyration: 20.2 Å; chains: 1; bounding box: 55×28×57 Å

Secondary structure (DSSP, 8-state):
--TTHHHHHHHHHIIIIIHHHHHHHHHHHHHHHHHHTT-HHHHHTTS-HHHHHHHHHHHHHHHHHHHHHHHHHHHHHHHHHHHHHHTTS-GGGG-STT-----HHHHHHHHHHHHHHHHHHHHHHHHHHHHH--HHHHHHHHHIIIIISPP-STT-HHHHHHHHHHHHTTTSSS----SS---HHHHHHHHHHHHHHHHHHHHHHHHHHHTT--

Sequence (214 aa):
MSLLGFPKFFLKYSGLIFLPIISGFLGIFVATYDYKSATYKRKLNHNSWQEILVGKYLVIISVLFIALVFTTLISLVIGGLSVHFIESIDVSKYGSIFEVHNSLLDLAALGLTVFLMDVITAVIWFTLSLIIKSSVISIVLFLLYDLVLPNFGKYDFKNGMMNVFSNVGKDVITQPVPLLQIPFLEAWGILIVHVLLALGIGWGIFYKKTRFTL